Protein AF-A0A4Q6BZ00-F1 (afdb_monomer_lite)

Secondary structure (DSSP, 8-state):
--------------------HHHHHHHHHHHHHHHHHHHHHHHHHHHHHS----TT--PPPPP---------------PPPP------PPP--------------------------------PPPPPPPPGGGGS-------PPPPSHHHHHHHHHHTTSEEEPPHHHHHHHHHHHHHTT----TTHHHHHHHSEEEEE-S--BPPS--SGGG-EEEEEPTTPPPPBS---

pLDDT: mean 70.71, std 19.12, range [38.09, 97.06]

Sequence (232 aa):
MDQEDEGRSRTGVVSAGKEKPALAGLLMLAVALLGYAFYTRIDQARALLWPAAEPGAQAAPAPALPPRRGARIEATAAHPQAGQPIERPAPATGAGPQAAAVAPTPAPETTVLGPAAVEPAPTEPAPAPAPLSRLYAMPERSAQAPTPGKAGLVEALRRGELRLATPADFNRWKAAHRRNGGRPGRSFDERTSYLQGYVVRRDFVIPDGLNGAHSVFFLLEAGAPYPLGEAG

Structure (mmCIF, N/CA/C/O backbone):
data_AF-A0A4Q6BZ00-F1
#
_entry.id   AF-A0A4Q6BZ00-F1
#
loop_
_atom_site.group_PDB
_atom_site.id
_atom_site.type_symbol
_atom_site.label_atom_id
_atom_site.label_alt_id
_atom_site.label_comp_id
_atom_site.label_asym_id
_atom_site.label_entity_id
_atom_site.label_seq_id
_atom_site.pdbx_PDB_ins_code
_atom_site.Cartn_x
_atom_site.Cartn_y
_atom_site.Cartn_z
_atom_site.occupancy
_atom_site.B_iso_or_equiv
_atom_site.auth_seq_id
_atom_site.auth_comp_id
_atom_site.auth_asym_id
_atom_site.auth_atom_id
_atom_site.pdbx_PDB_model_num
ATOM 1 N N . MET A 1 1 ? 39.067 25.943 -87.163 1.00 50.22 1 MET A N 1
ATOM 2 C CA . MET A 1 1 ? 39.941 24.821 -86.784 1.00 50.22 1 MET A CA 1
ATOM 3 C C . MET A 1 1 ? 40.737 25.360 -85.620 1.00 50.22 1 MET A C 1
ATOM 5 O O . MET A 1 1 ? 41.542 26.247 -85.856 1.00 50.22 1 MET A O 1
ATOM 9 N N . ASP A 1 2 ? 40.384 25.135 -84.358 1.00 54.88 2 ASP A N 1
ATOM 10 C CA . ASP A 1 2 ? 39.701 24.018 -83.673 1.00 54.88 2 ASP A CA 1
ATOM 11 C C . ASP A 1 2 ? 39.038 24.636 -82.414 1.00 54.88 2 ASP A C 1
ATOM 13 O O . ASP A 1 2 ? 39.617 25.551 -81.833 1.00 54.88 2 ASP A O 1
ATOM 17 N N . GLN A 1 3 ? 37.753 24.499 -82.069 1.00 55.47 3 GLN A N 1
ATOM 18 C CA . GLN A 1 3 ? 36.916 23.357 -81.666 1.00 55.47 3 GLN A CA 1
ATOM 19 C C . GLN A 1 3 ? 37.489 22.487 -80.531 1.00 55.47 3 GLN A C 1
ATOM 21 O O . GLN A 1 3 ? 38.582 21.953 -80.657 1.00 55.47 3 GLN A O 1
ATOM 26 N N . GLU A 1 4 ? 36.649 22.311 -79.495 1.00 55.12 4 GLU A N 1
ATOM 27 C CA . GLU A 1 4 ? 36.739 21.358 -78.366 1.00 55.12 4 GLU A CA 1
ATOM 28 C C . GLU A 1 4 ? 37.625 21.856 -77.194 1.00 55.12 4 GLU A C 1
ATOM 30 O O . GLU A 1 4 ? 38.718 22.363 -77.391 1.00 55.12 4 GLU A O 1
ATOM 35 N N . ASP A 1 5 ? 37.204 21.863 -75.926 1.00 60.25 5 ASP A N 1
ATOM 36 C CA . ASP A 1 5 ? 36.438 20.829 -75.237 1.00 60.25 5 ASP A CA 1
ATOM 37 C C . ASP A 1 5 ? 35.714 21.390 -73.985 1.00 60.25 5 ASP A C 1
ATOM 39 O O . ASP A 1 5 ? 36.321 21.940 -73.060 1.00 60.25 5 ASP A O 1
ATOM 43 N N . GLU A 1 6 ? 34.386 21.249 -73.972 1.00 57.16 6 GLU A N 1
ATOM 44 C CA . GLU A 1 6 ? 33.517 21.438 -72.811 1.00 57.16 6 GLU A CA 1
ATOM 45 C C . GLU A 1 6 ? 33.544 20.171 -71.935 1.00 57.16 6 GLU A C 1
ATOM 47 O O . GLU A 1 6 ? 32.707 19.278 -72.055 1.00 57.16 6 GLU A O 1
ATOM 52 N N . GLY A 1 7 ? 34.456 20.118 -70.966 1.00 56.50 7 GLY A N 1
ATOM 53 C CA . GLY A 1 7 ? 34.516 19.054 -69.956 1.00 56.50 7 GLY A CA 1
ATOM 54 C C . GLY A 1 7 ? 33.514 19.233 -68.812 1.00 56.50 7 GLY A C 1
ATOM 55 O O . GLY A 1 7 ? 33.889 19.434 -67.658 1.00 56.50 7 GLY A O 1
ATOM 56 N N . ARG A 1 8 ? 32.221 19.172 -69.131 1.00 55.34 8 ARG A N 1
ATOM 57 C CA . ARG A 1 8 ? 31.094 19.129 -68.189 1.00 55.34 8 ARG A CA 1
ATOM 58 C C . ARG A 1 8 ? 31.088 17.795 -67.421 1.00 55.34 8 ARG A C 1
ATOM 60 O O . ARG A 1 8 ? 31.231 16.734 -68.016 1.00 55.34 8 ARG A O 1
ATOM 67 N N . SER A 1 9 ? 30.681 17.858 -66.150 1.00 51.41 9 SER A N 1
ATOM 68 C CA . SER A 1 9 ? 30.012 16.783 -65.381 1.00 51.41 9 SER A CA 1
ATOM 69 C C . SER A 1 9 ? 30.884 15.844 -64.536 1.00 51.41 9 SER A C 1
ATOM 71 O O . SER A 1 9 ? 31.493 14.910 -65.043 1.00 51.41 9 SER A O 1
ATOM 73 N N . ARG A 1 10 ? 30.762 15.977 -63.205 1.00 54.56 10 ARG A N 1
ATOM 74 C CA . ARG A 1 10 ? 30.319 14.892 -62.298 1.00 54.56 10 ARG A CA 1
ATOM 75 C C . ARG A 1 10 ? 30.207 15.404 -60.858 1.00 54.56 10 ARG A C 1
ATOM 77 O O . ARG A 1 10 ? 31.061 15.174 -60.011 1.00 54.56 10 ARG A O 1
ATOM 84 N N . THR A 1 11 ? 29.099 16.074 -60.563 1.00 55.50 11 THR A N 1
ATOM 85 C CA . THR A 1 11 ? 28.561 16.116 -59.202 1.00 55.50 11 THR A CA 1
ATOM 86 C C . THR A 1 11 ? 27.976 14.738 -58.898 1.00 55.50 11 THR A C 1
ATOM 88 O O . THR A 1 11 ? 26.933 14.351 -59.421 1.00 55.50 11 THR A O 1
ATOM 91 N N . GLY A 1 12 ? 28.694 13.955 -58.094 1.00 51.09 12 GLY A N 1
ATOM 92 C CA . GLY A 1 12 ? 28.209 12.683 -57.573 1.00 51.09 12 GLY A CA 1
ATOM 93 C C . GLY A 1 12 ? 27.060 12.920 -56.598 1.00 51.09 12 GLY A C 1
ATOM 94 O O . GLY A 1 12 ? 27.280 13.274 -55.444 1.00 51.09 12 GLY A O 1
ATOM 95 N N . VAL A 1 13 ? 25.828 12.725 -57.063 1.00 50.31 13 VAL A N 1
ATOM 96 C CA . VAL A 1 13 ? 24.660 12.578 -56.194 1.00 50.31 13 VAL A CA 1
ATOM 97 C C . VAL A 1 13 ? 24.756 11.199 -55.549 1.00 50.31 13 VAL A C 1
ATOM 99 O O . VAL A 1 13 ? 24.475 10.178 -56.175 1.00 50.31 13 VAL A O 1
ATOM 102 N N . VAL A 1 14 ? 25.198 11.162 -54.294 1.00 56.69 14 VAL A N 1
ATOM 103 C CA . VAL A 1 14 ? 25.156 9.960 -53.459 1.00 56.69 14 VAL A CA 1
ATOM 104 C C . VAL A 1 14 ? 23.684 9.658 -53.170 1.00 56.69 14 VAL A C 1
ATOM 106 O O . VAL A 1 14 ? 23.046 10.328 -52.360 1.00 56.69 14 VAL A O 1
ATOM 109 N N . SER A 1 15 ? 23.127 8.668 -53.870 1.00 50.12 15 SER A N 1
ATOM 110 C CA . SER A 1 15 ? 21.820 8.094 -53.543 1.00 50.12 15 SER A CA 1
ATOM 111 C C . SER A 1 15 ? 21.868 7.507 -52.134 1.00 50.12 15 SER A C 1
ATOM 113 O O . SER A 1 15 ? 22.523 6.494 -51.893 1.00 50.12 15 SER A O 1
ATOM 115 N N . ALA A 1 16 ? 21.160 8.142 -51.201 1.00 56.12 16 ALA A N 1
ATOM 116 C CA . ALA A 1 16 ? 20.880 7.583 -49.888 1.00 56.12 16 ALA A CA 1
ATOM 117 C C . ALA A 1 16 ? 19.986 6.343 -50.062 1.00 56.12 16 ALA A C 1
ATOM 119 O O . ALA A 1 16 ? 18.793 6.451 -50.352 1.00 56.12 16 ALA A O 1
ATOM 120 N N . GLY A 1 17 ? 20.599 5.164 -49.930 1.00 53.38 17 GLY A N 1
ATOM 121 C CA . GLY A 1 17 ? 19.944 3.863 -50.006 1.00 53.38 17 GLY A CA 1
ATOM 122 C C . GLY A 1 17 ? 18.760 3.775 -49.047 1.00 53.38 17 GLY A C 1
ATOM 123 O O . GLY A 1 17 ? 18.898 3.862 -47.826 1.00 53.38 17 GLY A O 1
ATOM 124 N N . LYS A 1 18 ? 17.576 3.603 -49.630 1.00 58.19 18 LYS A N 1
ATOM 125 C CA . LYS A 1 18 ? 16.282 3.462 -48.967 1.00 58.19 18 LYS A CA 1
ATOM 126 C C . LYS A 1 18 ? 16.095 2.011 -48.515 1.00 58.19 18 LYS A C 1
ATOM 128 O O . LYS A 1 18 ? 15.192 1.326 -48.971 1.00 58.19 18 LYS A O 1
ATOM 133 N N . GLU A 1 19 ? 16.956 1.531 -47.626 1.00 58.34 19 GLU A N 1
ATOM 134 C CA . GLU A 1 19 ? 16.870 0.175 -47.078 1.00 58.34 19 GLU A CA 1
ATOM 135 C C . GLU A 1 19 ? 16.997 0.229 -45.559 1.00 58.34 19 GLU A C 1
ATOM 137 O O . GLU A 1 19 ? 18.102 0.396 -45.049 1.00 58.34 19 GLU A O 1
ATOM 142 N N . LYS A 1 20 ? 15.859 0.141 -44.846 1.00 58.69 20 LYS A N 1
ATOM 143 C CA . LYS A 1 20 ? 15.752 -0.326 -43.442 1.00 58.69 20 LYS A CA 1
ATOM 144 C C . LYS A 1 20 ? 14.329 -0.435 -42.826 1.00 58.69 20 LYS A C 1
ATOM 146 O O . LYS A 1 20 ? 14.254 -0.516 -41.602 1.00 58.69 20 LYS A O 1
ATOM 151 N N . PRO A 1 21 ? 13.184 -0.507 -43.548 1.00 58.72 21 PRO A N 1
ATOM 152 C CA . PRO A 1 21 ? 11.899 -0.722 -42.861 1.00 58.72 21 PRO A CA 1
ATOM 153 C C . PRO A 1 21 ? 11.761 -2.139 -42.264 1.00 58.72 21 PRO A C 1
ATOM 155 O O . PRO A 1 21 ? 11.042 -2.326 -41.285 1.00 58.72 21 PRO A O 1
ATOM 158 N N . ALA A 1 22 ? 12.483 -3.133 -42.797 1.00 66.88 22 ALA A N 1
ATOM 159 C CA . ALA A 1 22 ? 12.361 -4.527 -42.362 1.00 66.88 22 ALA A CA 1
ATOM 160 C C . ALA A 1 22 ? 12.882 -4.777 -40.933 1.00 66.88 22 ALA A C 1
ATOM 162 O O . ALA A 1 22 ? 12.310 -5.570 -40.188 1.00 66.88 22 ALA A O 1
ATOM 163 N N . LEU A 1 23 ? 13.939 -4.072 -40.520 1.00 71.12 23 LEU A N 1
ATOM 164 C CA . LEU A 1 23 ? 14.597 -4.315 -39.231 1.00 71.12 23 LEU A CA 1
ATOM 165 C C . LEU A 1 23 ? 13.800 -3.710 -38.062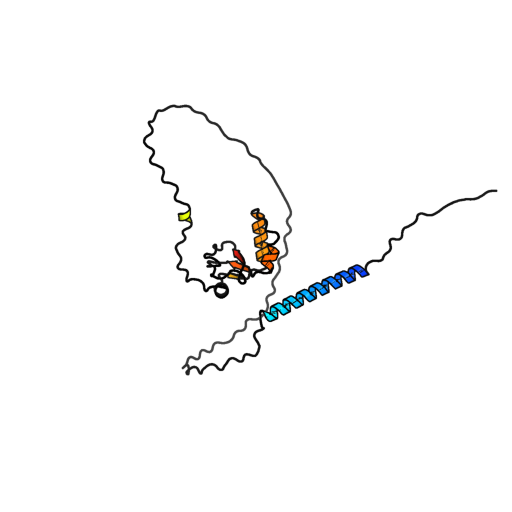 1.00 71.12 23 LEU A C 1
ATOM 167 O O . LEU A 1 23 ? 13.682 -4.323 -37.003 1.00 71.12 23 LEU A O 1
ATOM 171 N N . ALA A 1 24 ? 13.170 -2.552 -38.283 1.00 74.44 24 ALA A N 1
ATOM 172 C CA . ALA A 1 24 ? 12.282 -1.931 -37.301 1.00 74.44 24 ALA A CA 1
ATOM 173 C C . ALA A 1 24 ? 11.024 -2.781 -37.041 1.00 74.44 24 ALA A C 1
ATOM 175 O O . ALA A 1 24 ? 10.615 -2.937 -35.890 1.00 74.44 24 ALA A O 1
ATOM 176 N N . GLY A 1 25 ? 10.448 -3.379 -38.091 1.00 81.00 25 GLY A N 1
ATOM 177 C CA . GLY A 1 25 ? 9.302 -4.283 -37.957 1.00 81.00 25 GLY A CA 1
ATOM 178 C C . GLY A 1 25 ? 9.633 -5.536 -37.141 1.00 81.00 25 GLY A C 1
ATOM 179 O O . GLY A 1 25 ? 8.871 -5.916 -36.253 1.00 81.00 25 GLY A O 1
ATOM 180 N N . LEU A 1 26 ? 10.803 -6.136 -37.381 1.00 84.62 26 LEU A N 1
ATOM 181 C CA . LEU A 1 26 ? 11.240 -7.336 -36.665 1.00 84.62 26 LEU A CA 1
ATOM 182 C C . LEU A 1 26 ? 11.513 -7.063 -35.177 1.00 84.62 26 LEU A C 1
ATOM 184 O O . LEU A 1 26 ? 11.171 -7.878 -34.321 1.00 84.62 26 LEU A O 1
ATOM 188 N N . LEU A 1 27 ? 12.064 -5.889 -34.854 1.00 87.50 27 LEU A N 1
ATOM 189 C CA . LEU A 1 27 ? 12.319 -5.490 -33.470 1.00 87.50 27 LEU A CA 1
ATOM 190 C C . LEU A 1 27 ? 11.017 -5.227 -32.695 1.00 87.50 27 LEU A C 1
ATOM 192 O O . LEU A 1 27 ? 10.884 -5.672 -31.557 1.00 87.50 27 LEU A O 1
ATOM 196 N N . MET A 1 28 ? 10.027 -4.581 -33.319 1.00 89.94 28 MET A N 1
ATOM 197 C CA . MET A 1 28 ? 8.703 -4.389 -32.708 1.00 89.94 28 MET A CA 1
ATOM 198 C C . MET A 1 28 ? 7.987 -5.720 -32.447 1.00 89.94 28 MET A C 1
ATOM 200 O O . MET A 1 28 ? 7.404 -5.901 -31.377 1.00 89.94 28 MET A O 1
ATOM 204 N N . LEU A 1 29 ? 8.077 -6.675 -33.379 1.00 91.00 29 LEU A N 1
ATOM 205 C CA . LEU A 1 29 ? 7.522 -8.016 -33.192 1.00 91.00 29 LEU A CA 1
ATOM 206 C C . LEU A 1 29 ? 8.190 -8.739 -32.012 1.00 91.00 29 LEU A C 1
ATOM 208 O O . LEU A 1 29 ? 7.497 -9.320 -31.179 1.00 91.00 29 LEU A O 1
ATOM 212 N N . ALA A 1 30 ? 9.519 -8.668 -31.900 1.00 91.88 30 ALA A N 1
ATOM 213 C CA . ALA A 1 30 ? 10.251 -9.290 -30.799 1.00 91.88 30 ALA A CA 1
ATOM 214 C C . ALA A 1 30 ? 9.843 -8.713 -29.431 1.00 91.88 30 ALA A C 1
ATOM 216 O O . ALA A 1 30 ? 9.626 -9.470 -28.485 1.00 91.88 30 ALA A O 1
ATOM 217 N N . VAL A 1 31 ? 9.668 -7.390 -29.329 1.00 93.06 31 VAL A N 1
ATOM 218 C CA . VAL A 1 31 ? 9.197 -6.735 -28.096 1.00 93.06 31 VAL A CA 1
ATOM 219 C C . VAL A 1 31 ? 7.765 -7.154 -27.754 1.00 93.06 31 VAL A C 1
ATOM 221 O O . VAL A 1 31 ? 7.478 -7.447 -26.593 1.00 93.06 31 VAL A O 1
ATOM 224 N N . ALA A 1 32 ? 6.877 -7.238 -28.748 1.00 92.75 32 ALA A N 1
ATOM 225 C CA . ALA A 1 32 ? 5.502 -7.689 -28.540 1.00 92.75 32 ALA A CA 1
ATOM 226 C C . ALA A 1 32 ? 5.444 -9.141 -28.035 1.00 92.75 32 ALA A C 1
ATOM 228 O O . ALA A 1 32 ? 4.716 -9.431 -27.085 1.00 92.75 32 ALA A O 1
ATOM 229 N N . LEU A 1 33 ? 6.253 -10.037 -28.609 1.00 95.81 33 LEU A N 1
ATOM 230 C CA . LEU A 1 33 ? 6.344 -11.432 -28.170 1.00 95.81 33 LEU A CA 1
ATOM 231 C C . LEU A 1 33 ? 6.918 -11.554 -26.754 1.00 95.81 33 LEU A C 1
ATOM 233 O O . LEU A 1 33 ? 6.405 -12.337 -25.955 1.00 95.81 33 LEU A O 1
ATOM 237 N N . LEU A 1 34 ? 7.930 -10.751 -26.411 1.00 94.44 34 LEU A N 1
ATOM 238 C CA . LEU A 1 34 ? 8.503 -10.730 -25.064 1.00 94.44 34 LEU A CA 1
ATOM 239 C C . LEU A 1 34 ? 7.479 -10.241 -24.026 1.00 94.44 34 LEU A C 1
ATOM 241 O O . LEU A 1 34 ? 7.332 -10.845 -22.963 1.00 94.44 34 LEU A O 1
ATOM 245 N N . GLY A 1 35 ? 6.729 -9.184 -24.356 1.00 92.56 35 GLY A N 1
ATOM 246 C CA . GLY A 1 35 ? 5.645 -8.671 -23.519 1.00 92.56 35 GLY A CA 1
ATOM 247 C C . GLY A 1 35 ? 4.511 -9.682 -23.342 1.00 92.56 35 GLY A C 1
ATOM 248 O O . GLY A 1 35 ? 4.034 -9.875 -22.225 1.00 92.56 35 GLY A O 1
ATOM 249 N N . TYR A 1 36 ? 4.124 -10.378 -24.414 1.00 92.94 36 TYR A N 1
ATOM 250 C CA . TYR A 1 36 ? 3.095 -11.416 -24.364 1.00 92.94 36 TYR A CA 1
ATOM 251 C C . TYR A 1 36 ? 3.526 -12.612 -23.505 1.00 92.94 36 TYR A C 1
ATOM 253 O O . TYR A 1 36 ? 2.780 -13.034 -22.622 1.00 92.94 36 TYR A O 1
ATOM 261 N N . ALA A 1 37 ? 4.754 -13.108 -23.681 1.00 91.00 37 ALA A N 1
ATOM 262 C CA . ALA A 1 37 ? 5.290 -14.193 -22.861 1.00 91.00 37 ALA A CA 1
ATOM 263 C C . ALA A 1 37 ? 5.339 -13.807 -21.371 1.00 91.00 37 ALA A C 1
ATOM 265 O O . ALA A 1 37 ? 4.914 -14.580 -20.509 1.00 91.00 37 ALA A O 1
ATOM 266 N N . PHE A 1 38 ? 5.778 -12.583 -21.059 1.00 90.75 38 PHE A N 1
ATOM 267 C CA . PHE A 1 38 ? 5.788 -12.067 -19.690 1.00 90.75 38 PHE A CA 1
ATOM 268 C C . PHE A 1 38 ? 4.374 -11.969 -19.098 1.00 90.75 38 PHE A C 1
ATOM 270 O O . PHE A 1 38 ? 4.150 -12.410 -17.969 1.00 90.75 38 PHE A O 1
ATOM 277 N N . TYR A 1 39 ? 3.406 -11.478 -19.878 1.00 87.19 39 TYR A N 1
ATOM 278 C CA . TYR A 1 39 ? 2.000 -11.415 -19.479 1.00 87.19 39 TYR A CA 1
ATOM 279 C C . TYR A 1 39 ? 1.431 -12.806 -19.163 1.00 87.19 39 TYR A C 1
ATOM 281 O O . TYR A 1 39 ? 0.871 -13.002 -18.086 1.00 87.19 39 TYR A O 1
ATOM 289 N N . THR A 1 40 ? 1.654 -13.800 -20.033 1.00 88.88 40 THR A N 1
ATOM 290 C CA . THR A 1 40 ? 1.174 -15.174 -19.791 1.00 88.88 40 THR A CA 1
ATOM 291 C C . THR A 1 40 ? 1.790 -15.805 -18.545 1.00 88.88 40 THR A C 1
ATOM 293 O O . THR A 1 40 ? 1.122 -16.558 -17.840 1.00 88.88 40 THR A O 1
ATOM 296 N N . ARG A 1 41 ? 3.041 -15.464 -18.212 1.00 82.12 41 ARG A N 1
ATOM 297 C CA . ARG A 1 41 ? 3.702 -15.991 -17.015 1.00 82.12 41 ARG A CA 1
ATOM 298 C C . ARG A 1 41 ? 3.125 -15.401 -15.727 1.00 82.12 41 ARG A C 1
ATOM 300 O O . ARG A 1 41 ? 2.996 -16.117 -14.738 1.00 82.12 41 ARG A O 1
ATOM 307 N N . ILE A 1 42 ? 2.771 -14.113 -15.741 1.00 80.12 42 ILE A N 1
ATOM 308 C CA . ILE A 1 42 ? 2.082 -13.457 -14.619 1.00 80.12 42 ILE A CA 1
ATOM 309 C C . ILE A 1 42 ? 0.692 -14.064 -14.425 1.00 80.12 42 ILE A C 1
ATOM 311 O O . ILE A 1 42 ? 0.301 -14.335 -13.291 1.00 80.12 42 ILE A O 1
ATOM 315 N N . ASP A 1 43 ? -0.035 -14.310 -15.513 1.00 76.81 43 ASP A N 1
ATOM 316 C CA . ASP A 1 43 ? -1.382 -14.875 -15.440 1.00 76.81 43 ASP A CA 1
ATOM 317 C C . ASP A 1 43 ? -1.372 -16.319 -14.903 1.00 76.81 43 ASP A C 1
ATOM 319 O O . ASP A 1 43 ? -2.147 -16.664 -14.011 1.00 76.81 43 ASP A O 1
ATOM 323 N N . GLN A 1 44 ? -0.396 -17.135 -15.318 1.00 79.50 44 GLN A N 1
ATOM 324 C CA . GLN A 1 44 ? -0.177 -18.471 -14.748 1.00 79.50 44 GLN A CA 1
ATOM 325 C C . GLN A 1 44 ? 0.1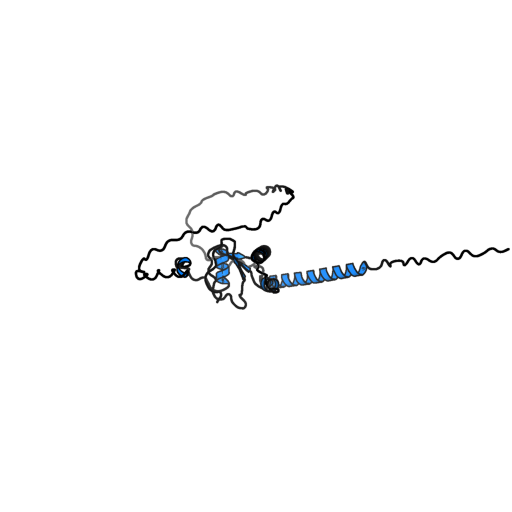97 -18.429 -13.260 1.00 79.50 44 GLN A C 1
ATOM 327 O O . GLN A 1 44 ? -0.336 -19.204 -12.466 1.00 79.50 44 GLN A O 1
ATOM 332 N N . ALA A 1 45 ? 1.079 -17.510 -12.853 1.00 75.75 45 ALA A N 1
ATOM 333 C CA . ALA A 1 45 ? 1.426 -17.339 -11.442 1.00 75.75 45 ALA A CA 1
ATOM 334 C C . ALA A 1 45 ? 0.201 -16.926 -10.607 1.00 75.75 45 ALA A C 1
ATOM 336 O O . ALA A 1 45 ? 0.023 -17.392 -9.482 1.00 75.75 45 ALA A O 1
ATOM 337 N N . ARG A 1 46 ? -0.685 -16.102 -11.175 1.00 75.00 46 ARG A N 1
ATOM 338 C CA . ARG A 1 46 ? -1.941 -15.700 -10.539 1.00 75.00 46 ARG A CA 1
ATOM 339 C C . ARG A 1 46 ? -2.922 -16.866 -10.404 1.00 75.00 46 ARG A C 1
ATOM 341 O O . ARG A 1 46 ? -3.535 -16.989 -9.348 1.00 75.00 46 ARG A O 1
ATOM 348 N N . ALA A 1 47 ? -3.034 -17.729 -11.414 1.00 73.62 47 ALA A N 1
ATOM 349 C CA . ALA A 1 47 ? -3.876 -18.927 -11.360 1.00 73.62 47 ALA A CA 1
ATOM 350 C C . ALA A 1 47 ? -3.420 -19.927 -10.279 1.00 73.62 47 ALA A C 1
ATOM 352 O O . ALA A 1 47 ? -4.253 -20.587 -9.663 1.00 73.62 47 ALA A O 1
ATOM 353 N N . LEU A 1 48 ? -2.112 -20.003 -10.002 1.00 78.00 48 LEU A N 1
ATOM 354 C CA . LEU A 1 48 ? -1.564 -20.836 -8.924 1.00 78.00 48 LEU A CA 1
ATOM 355 C C . LEU A 1 48 ? -1.772 -20.228 -7.529 1.00 78.00 48 LEU A C 1
ATOM 357 O O . LEU A 1 48 ? -2.004 -20.963 -6.572 1.00 78.00 48 LEU A O 1
ATOM 361 N N . LEU A 1 49 ? -1.686 -18.900 -7.393 1.00 73.56 49 LEU A N 1
ATOM 362 C CA . LEU A 1 49 ? -1.895 -18.217 -6.108 1.00 73.56 49 LEU A CA 1
ATOM 363 C C . LEU A 1 49 ? -3.375 -18.043 -5.743 1.00 73.56 49 LEU A C 1
ATOM 365 O O . LEU A 1 49 ? -3.695 -17.835 -4.573 1.00 73.56 49 LEU A O 1
ATOM 369 N N . TRP A 1 50 ? -4.266 -18.095 -6.727 1.00 66.88 50 TRP A N 1
ATOM 370 C CA . TRP A 1 50 ? -5.699 -17.931 -6.539 1.00 66.88 50 TRP A CA 1
ATOM 371 C C . TRP A 1 50 ? -6.432 -18.998 -7.352 1.00 66.88 50 TRP A C 1
ATOM 373 O O . TRP A 1 50 ? -6.883 -18.700 -8.463 1.00 66.88 50 TRP A O 1
ATOM 383 N N . PRO A 1 51 ? -6.542 -20.242 -6.841 1.00 65.56 51 PRO A N 1
ATOM 384 C CA . PRO A 1 51 ? -7.369 -21.239 -7.498 1.00 65.56 51 PRO A CA 1
ATOM 385 C C . PRO A 1 51 ? -8.767 -20.640 -7.620 1.00 65.56 51 PRO A C 1
ATOM 387 O O . PRO A 1 51 ? -9.372 -20.235 -6.623 1.00 65.56 51 PRO A O 1
ATOM 390 N N . ALA A 1 52 ? -9.237 -20.482 -8.859 1.00 56.50 52 ALA A N 1
ATOM 391 C CA . ALA A 1 52 ? -10.599 -20.055 -9.118 1.00 56.50 52 ALA A CA 1
ATOM 392 C C . ALA A 1 52 ? -11.507 -20.967 -8.291 1.00 56.50 52 ALA A C 1
ATOM 394 O O . ALA A 1 52 ? -11.411 -22.187 -8.412 1.00 56.50 52 ALA A O 1
ATOM 395 N N . ALA A 1 53 ? -12.305 -20.377 -7.396 1.00 56.34 53 ALA A N 1
ATOM 396 C CA . ALA A 1 53 ? -13.264 -21.120 -6.595 1.00 56.34 53 ALA A CA 1
ATOM 397 C C . ALA A 1 53 ? -14.066 -22.006 -7.551 1.00 56.34 53 ALA A C 1
ATOM 399 O O . ALA A 1 53 ? -14.729 -21.481 -8.448 1.00 56.34 53 ALA A O 1
ATOM 400 N N . GLU A 1 54 ? -13.909 -23.325 -7.424 1.00 57.59 54 GLU A N 1
ATOM 401 C CA . GLU A 1 54 ? -14.492 -24.260 -8.375 1.00 57.59 54 GLU A CA 1
ATOM 402 C C . GLU A 1 54 ? -16.001 -24.004 -8.475 1.00 57.59 54 GLU A C 1
ATOM 404 O O . GLU A 1 54 ? -16.695 -24.031 -7.448 1.00 57.59 54 GLU A O 1
ATOM 409 N N . PRO A 1 55 ? -16.545 -23.768 -9.681 1.00 55.59 55 PRO A N 1
ATOM 410 C CA . PRO A 1 55 ? -17.983 -23.739 -9.897 1.00 55.59 55 PRO A CA 1
ATOM 411 C C . PRO A 1 55 ? -18.504 -25.183 -9.822 1.00 55.59 55 PRO A C 1
ATOM 413 O O . PRO A 1 55 ? -18.817 -25.799 -10.834 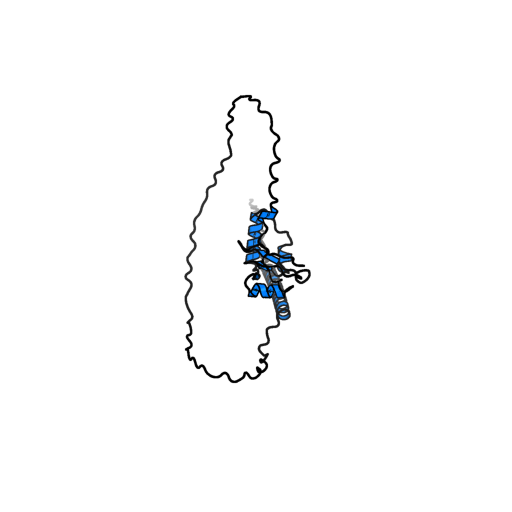1.00 55.59 55 PRO A O 1
ATOM 416 N N . GLY A 1 56 ? -18.513 -25.763 -8.622 1.00 56.53 56 GLY A N 1
ATOM 417 C CA . GLY A 1 56 ? -18.801 -27.187 -8.445 1.00 56.53 56 GLY A CA 1
ATOM 418 C C . GLY A 1 56 ? -18.768 -27.721 -7.017 1.00 56.53 56 GLY A C 1
ATOM 419 O O . GLY A 1 56 ? -19.231 -28.839 -6.804 1.00 56.53 56 GLY A O 1
ATOM 420 N N . ALA A 1 57 ? -18.312 -26.952 -6.020 1.00 53.00 57 ALA A N 1
ATOM 421 C CA . ALA A 1 57 ? -18.476 -27.340 -4.619 1.00 53.00 57 ALA A CA 1
ATOM 422 C C . ALA A 1 57 ? -19.951 -27.189 -4.211 1.00 53.00 57 ALA A C 1
ATOM 424 O O . ALA A 1 57 ? -20.377 -26.192 -3.626 1.00 53.00 57 ALA A O 1
ATOM 425 N N . GLN A 1 58 ? -20.743 -28.190 -4.589 1.00 57.12 58 GLN A N 1
ATOM 426 C CA . GLN A 1 58 ? -22.103 -28.411 -4.144 1.00 57.12 58 GLN A CA 1
ATOM 427 C C . GLN A 1 58 ? -22.089 -28.378 -2.615 1.00 57.12 58 GLN A C 1
ATOM 429 O O . GLN A 1 58 ? -21.484 -29.232 -1.967 1.00 57.12 58 GLN A O 1
ATOM 434 N N . ALA A 1 59 ? -22.680 -27.319 -2.057 1.00 56.69 59 ALA A N 1
ATOM 435 C CA . ALA A 1 59 ? -22.799 -27.131 -0.624 1.00 56.69 59 ALA A CA 1
ATOM 436 C C . ALA A 1 59 ? -23.332 -28.425 -0.003 1.00 56.69 59 ALA A C 1
ATOM 438 O O . ALA A 1 59 ? -24.375 -28.933 -0.427 1.00 56.69 59 ALA A O 1
ATOM 439 N N . ALA A 1 60 ? -22.601 -28.964 0.975 1.00 64.94 60 ALA A N 1
ATOM 440 C CA . ALA A 1 60 ? -23.083 -30.073 1.780 1.00 64.94 60 ALA A CA 1
ATOM 441 C C . ALA A 1 60 ? -24.514 -29.748 2.254 1.00 64.94 60 ALA A C 1
ATOM 443 O O . ALA A 1 60 ? -24.763 -28.602 2.653 1.00 64.94 60 ALA A O 1
ATOM 444 N N . PRO A 1 61 ? -25.464 -30.699 2.177 1.00 62.22 61 PRO A N 1
ATOM 445 C CA . PRO A 1 61 ? -26.836 -30.447 2.588 1.00 62.22 61 PRO A CA 1
ATOM 446 C C . PRO A 1 61 ? -26.830 -29.943 4.030 1.00 62.22 61 PRO A C 1
ATOM 448 O O . PRO A 1 61 ? -26.293 -30.592 4.930 1.00 62.22 61 PRO A O 1
ATOM 451 N N . ALA A 1 62 ? -27.379 -28.744 4.225 1.00 63.38 62 ALA A N 1
ATOM 452 C CA . ALA A 1 62 ? -27.473 -28.125 5.534 1.00 63.38 62 ALA A CA 1
ATOM 453 C C . ALA A 1 62 ? -28.186 -29.082 6.509 1.00 63.38 62 ALA A C 1
ATOM 455 O O . ALA A 1 62 ? -29.189 -29.694 6.124 1.00 63.38 62 ALA A O 1
ATOM 456 N N . PRO A 1 63 ? -27.713 -29.221 7.762 1.00 71.06 63 PRO A N 1
ATOM 457 C CA . PRO A 1 63 ? -28.440 -29.977 8.771 1.00 71.06 63 PRO A CA 1
ATOM 458 C C . PRO A 1 63 ? -29.853 -29.401 8.912 1.00 71.06 63 PRO A C 1
ATOM 460 O O . PRO A 1 63 ? -30.037 -28.182 8.940 1.00 71.06 63 PRO A O 1
ATOM 463 N N . ALA A 1 64 ? -30.847 -30.291 8.955 1.00 60.81 64 ALA A N 1
ATOM 464 C CA . ALA A 1 64 ? -32.259 -29.941 9.001 1.00 60.81 64 ALA A CA 1
ATOM 465 C C . ALA A 1 64 ? -32.537 -28.951 10.144 1.00 60.81 64 ALA A C 1
ATOM 467 O O . ALA A 1 64 ? -32.436 -29.287 11.325 1.00 60.81 64 ALA A O 1
ATOM 468 N N . LEU A 1 65 ? -32.883 -27.716 9.780 1.00 61.91 65 LEU A N 1
ATOM 469 C CA . LEU A 1 65 ? -33.368 -26.718 10.723 1.00 61.91 65 LEU A CA 1
ATOM 470 C C . LEU A 1 65 ? -34.736 -27.165 11.271 1.00 61.91 65 LEU A C 1
ATOM 472 O O . LEU A 1 65 ? -35.569 -27.651 10.500 1.00 61.91 65 LEU A O 1
ATOM 476 N N . PRO A 1 66 ? -35.006 -26.981 12.576 1.00 67.75 66 PRO A N 1
ATOM 477 C CA . PRO A 1 66 ? -36.321 -27.252 13.143 1.00 67.75 66 PRO A CA 1
ATOM 478 C C . PRO A 1 66 ? -37.394 -26.352 12.499 1.00 67.75 66 PRO A C 1
ATOM 480 O O . PRO A 1 66 ? -37.091 -25.232 12.070 1.00 67.75 66 PRO A O 1
ATOM 483 N N . PRO A 1 67 ? -38.660 -26.809 12.434 1.00 58.09 67 PRO A N 1
ATOM 484 C CA . PRO A 1 67 ? -39.732 -26.093 11.754 1.00 58.09 67 PRO A CA 1
ATOM 485 C C . PRO A 1 67 ? -39.951 -24.708 12.372 1.00 58.09 67 PRO A C 1
ATOM 487 O O . PRO A 1 67 ? -40.393 -24.562 13.514 1.00 58.09 67 PRO A O 1
ATOM 490 N N . ARG A 1 68 ? -39.651 -23.670 11.586 1.00 43.16 68 ARG A N 1
ATOM 491 C CA . ARG A 1 68 ? -39.865 -22.270 11.951 1.00 43.16 68 ARG A CA 1
ATOM 492 C C . ARG A 1 68 ? -41.349 -21.945 11.782 1.00 43.16 68 ARG A C 1
ATOM 494 O O . ARG A 1 68 ? -41.854 -21.779 10.675 1.00 43.16 68 ARG A O 1
ATOM 501 N N . ARG A 1 69 ? -42.056 -21.905 12.908 1.00 45.56 69 ARG A N 1
ATOM 502 C CA . ARG A 1 69 ? -43.471 -21.544 13.005 1.00 45.56 69 ARG A CA 1
ATOM 503 C C . ARG A 1 69 ? -43.654 -20.073 12.604 1.00 45.56 69 ARG A C 1
ATOM 505 O O . ARG A 1 69 ? -43.184 -19.191 13.307 1.00 45.56 69 ARG A O 1
ATOM 512 N N . GLY A 1 70 ? -44.322 -19.860 11.471 1.00 44.94 70 GLY A N 1
ATOM 513 C CA . GLY A 1 70 ? -45.161 -18.703 11.136 1.00 44.94 70 GLY A CA 1
ATOM 514 C C . GLY A 1 70 ? -44.581 -17.291 11.275 1.00 44.94 70 GLY A C 1
ATOM 515 O O . GLY A 1 70 ? -44.608 -16.718 12.353 1.00 44.94 70 GLY A O 1
ATOM 516 N N . ALA A 1 71 ? -44.244 -16.675 10.142 1.00 41.69 71 ALA A N 1
ATOM 517 C CA . ALA A 1 71 ? -44.674 -15.312 9.818 1.00 41.69 71 ALA A CA 1
ATOM 518 C C . ALA A 1 71 ? -44.478 -15.093 8.314 1.00 41.69 71 ALA A C 1
ATOM 520 O O . ALA A 1 71 ? -43.375 -14.858 7.825 1.00 41.69 71 ALA A O 1
ATOM 521 N N . ARG A 1 72 ? -45.578 -15.242 7.578 1.00 40.09 72 ARG A N 1
ATOM 522 C CA . ARG A 1 72 ? -45.711 -14.859 6.176 1.00 40.09 72 ARG A CA 1
ATOM 523 C C . ARG A 1 72 ? -45.679 -13.333 6.116 1.00 40.09 72 ARG A C 1
ATOM 525 O O . ARG A 1 72 ? -46.633 -12.701 6.554 1.00 40.09 72 ARG A O 1
ATOM 532 N N . ILE A 1 73 ? -44.604 -12.762 5.584 1.00 42.88 73 ILE A N 1
ATOM 533 C CA . ILE A 1 73 ? -44.609 -11.386 5.084 1.00 42.88 73 ILE A CA 1
ATOM 534 C C . ILE A 1 73 ? -44.216 -11.467 3.615 1.00 42.88 73 ILE A C 1
ATOM 536 O O . ILE A 1 73 ? -43.059 -11.679 3.262 1.00 42.88 73 ILE A O 1
ATOM 540 N N . GLU A 1 74 ? -45.237 -11.384 2.771 1.00 40.62 74 GLU A N 1
ATOM 541 C CA . GLU A 1 74 ? -45.100 -11.082 1.355 1.00 40.62 74 GLU A CA 1
ATOM 542 C C . GLU A 1 74 ? -44.732 -9.600 1.231 1.00 40.62 74 GLU A C 1
ATOM 544 O O . GLU A 1 74 ? -45.451 -8.742 1.736 1.00 40.62 74 GLU A O 1
ATOM 549 N N . ALA A 1 75 ? -43.616 -9.296 0.570 1.00 38.09 75 ALA A N 1
ATOM 550 C CA . ALA A 1 75 ? -43.344 -7.962 0.047 1.00 38.09 75 ALA A CA 1
ATOM 551 C C . ALA A 1 75 ? -42.390 -8.061 -1.153 1.00 38.09 75 ALA A C 1
ATOM 553 O O . ALA A 1 75 ? -41.170 -8.044 -1.025 1.00 38.09 75 ALA A O 1
ATOM 554 N N . THR A 1 76 ? -43.014 -8.258 -2.313 1.00 40.16 76 THR A N 1
ATOM 555 C CA . THR A 1 76 ? -42.769 -7.584 -3.594 1.00 40.16 76 THR A CA 1
ATOM 556 C C . THR A 1 76 ? -41.334 -7.190 -3.946 1.00 40.16 76 THR A C 1
ATOM 558 O O . THR A 1 76 ? -40.770 -6.217 -3.450 1.00 40.16 76 THR A O 1
ATOM 561 N N . ALA A 1 77 ? -40.812 -7.902 -4.944 1.00 42.41 77 ALA A N 1
ATOM 562 C CA . ALA A 1 77 ? -39.678 -7.504 -5.758 1.00 42.41 77 ALA A CA 1
ATOM 563 C C . ALA A 1 77 ? -39.940 -6.171 -6.481 1.00 42.41 77 ALA A C 1
ATOM 565 O O . ALA A 1 77 ? -40.948 -6.019 -7.169 1.00 42.41 77 ALA A O 1
ATOM 566 N N . ALA A 1 78 ? -38.982 -5.248 -6.399 1.00 40.72 78 ALA A N 1
ATOM 567 C CA . ALA A 1 78 ? -38.864 -4.123 -7.317 1.00 40.72 78 ALA A CA 1
ATOM 568 C C . ALA A 1 78 ? -37.427 -4.068 -7.852 1.00 40.72 78 ALA A C 1
ATOM 570 O O . ALA A 1 78 ? -36.476 -3.784 -7.126 1.00 40.72 78 ALA A O 1
ATOM 571 N N . HIS A 1 79 ? -37.294 -4.388 -9.138 1.00 54.41 79 HIS A N 1
ATOM 572 C CA . HIS A 1 79 ? -36.142 -4.068 -9.978 1.00 54.41 79 HIS A CA 1
ATOM 573 C C . HIS A 1 79 ? -35.935 -2.545 -10.033 1.00 54.41 79 HIS A C 1
ATOM 575 O O . HIS A 1 79 ? -36.902 -1.836 -10.316 1.00 54.41 79 HIS A O 1
ATOM 581 N N . PRO A 1 80 ? -34.696 -2.037 -9.933 1.00 50.88 80 PRO A N 1
ATOM 582 C CA . PRO A 1 80 ? -34.340 -0.765 -10.543 1.00 50.88 80 PRO A CA 1
ATOM 583 C C . PRO A 1 80 ? -33.580 -0.981 -11.855 1.00 50.88 80 PRO A C 1
ATOM 585 O O . PRO A 1 80 ? -32.590 -1.708 -11.933 1.00 50.88 80 PRO A O 1
ATOM 588 N N . GLN A 1 81 ? -34.111 -0.319 -12.878 1.00 42.69 81 GLN A N 1
ATOM 589 C CA . GLN A 1 81 ? -33.641 -0.218 -14.251 1.00 42.69 81 GLN A CA 1
ATOM 590 C C . GLN A 1 81 ? -32.219 0.332 -14.398 1.00 42.69 81 GLN A C 1
ATOM 592 O O . GLN A 1 81 ? -31.747 1.173 -13.635 1.00 42.69 81 GLN A O 1
ATOM 597 N N . ALA A 1 82 ? -31.604 -0.108 -15.492 1.00 44.69 82 ALA A N 1
ATOM 598 C CA . ALA A 1 82 ? -30.435 0.473 -16.121 1.00 44.69 82 ALA A CA 1
ATOM 599 C C . ALA A 1 82 ? -30.702 1.880 -16.692 1.00 44.69 82 ALA A C 1
ATOM 601 O O . ALA A 1 82 ? -31.782 2.152 -17.212 1.00 44.69 82 ALA A O 1
ATOM 602 N N . GLY A 1 83 ? -29.649 2.702 -16.709 1.00 44.34 83 GLY A N 1
ATOM 603 C CA . GLY A 1 83 ? -29.478 3.784 -17.678 1.00 44.34 83 GLY A CA 1
ATOM 604 C C . GLY A 1 83 ? -29.600 5.196 -17.115 1.00 44.34 83 GLY A C 1
ATOM 605 O O . GLY A 1 83 ? -30.683 5.765 -17.121 1.00 44.34 83 GLY A O 1
ATOM 606 N N . GLN A 1 84 ? -28.465 5.809 -16.764 1.00 48.72 84 GLN A N 1
ATOM 607 C CA . GLN A 1 84 ? -28.287 7.247 -16.985 1.00 48.72 84 GLN A CA 1
ATOM 608 C C . GLN A 1 84 ? -26.903 7.531 -17.601 1.00 48.72 84 GLN A C 1
ATOM 610 O O . GLN A 1 84 ? -25.901 7.020 -17.091 1.00 48.72 84 GLN A O 1
ATOM 615 N N . PRO A 1 85 ? -26.825 8.298 -18.708 1.00 52.59 85 PRO A N 1
ATOM 616 C CA . PRO A 1 85 ? -25.568 8.709 -19.323 1.00 52.59 85 PRO A CA 1
ATOM 617 C C . PRO A 1 85 ? -24.906 9.821 -18.503 1.00 52.59 85 PRO A C 1
ATOM 619 O O . PRO A 1 85 ? -25.551 10.790 -18.117 1.00 52.59 85 PRO A O 1
ATOM 622 N N . ILE A 1 86 ? -23.601 9.695 -18.270 1.00 61.38 86 ILE A N 1
ATOM 623 C CA . ILE A 1 86 ? -22.792 10.711 -17.592 1.00 61.38 86 ILE A CA 1
ATOM 624 C C . ILE A 1 86 ? -22.438 11.805 -18.610 1.00 61.38 86 ILE A C 1
ATOM 626 O O . ILE A 1 86 ? -21.647 11.567 -19.527 1.00 61.38 86 ILE A O 1
ATOM 630 N N . GLU A 1 87 ? -23.010 13.000 -18.447 1.00 46.06 87 GLU A N 1
ATOM 631 C CA . GLU A 1 87 ? -22.557 14.213 -19.134 1.00 46.06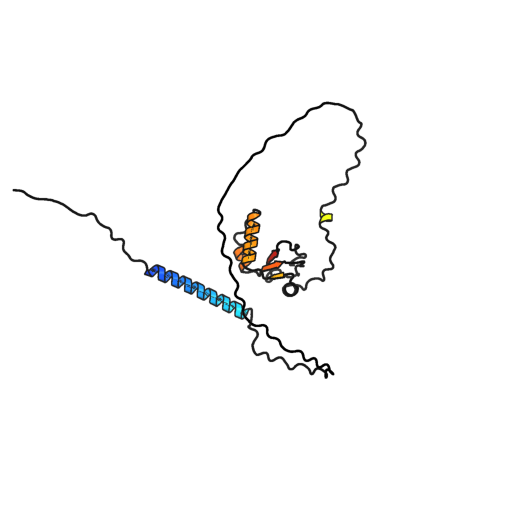 87 GLU A CA 1
ATOM 632 C C . GLU A 1 87 ? -21.139 14.588 -18.683 1.00 46.06 87 GLU A C 1
ATOM 634 O O . GLU A 1 87 ? -20.804 14.608 -17.497 1.00 46.06 87 GLU A O 1
ATOM 639 N N . ARG A 1 88 ? -20.285 14.879 -19.665 1.00 49.88 88 ARG A N 1
ATOM 640 C CA . ARG A 1 88 ? -18.875 15.234 -19.502 1.00 49.88 88 ARG A CA 1
ATOM 641 C C . ARG A 1 88 ? -18.725 16.746 -19.717 1.00 49.88 88 ARG A C 1
ATOM 643 O O . ARG A 1 88 ? -18.816 17.171 -20.867 1.00 49.88 88 ARG A O 1
ATOM 650 N N . PRO A 1 89 ? -18.459 17.568 -18.688 1.00 56.03 89 PRO A N 1
ATOM 651 C CA . PRO A 1 89 ? -18.101 18.964 -18.914 1.00 56.03 89 PRO A CA 1
ATOM 652 C C . PRO A 1 89 ? -16.643 19.099 -19.387 1.00 56.03 89 PRO A C 1
ATOM 654 O O . PRO A 1 89 ? -15.728 18.440 -18.890 1.00 56.03 89 PRO A O 1
ATOM 657 N N . ALA A 1 90 ? -16.472 19.941 -20.405 1.00 52.00 90 ALA A N 1
ATOM 658 C CA . ALA A 1 90 ? -15.237 20.246 -21.121 1.00 52.00 90 ALA A CA 1
ATOM 659 C C . ALA A 1 90 ? -14.212 21.048 -20.278 1.00 52.00 90 ALA A C 1
ATOM 661 O O . ALA A 1 90 ? -14.590 21.697 -19.301 1.00 52.00 90 ALA A O 1
ATOM 662 N N . PRO A 1 91 ? -12.916 21.037 -20.656 1.00 53.25 91 PRO A N 1
ATOM 663 C CA . PRO A 1 91 ? -11.855 21.742 -19.937 1.00 53.25 91 PRO A CA 1
ATOM 664 C C . PRO A 1 91 ? -11.836 23.245 -20.252 1.00 53.25 91 PRO A C 1
ATOM 666 O O . PRO A 1 91 ? -11.786 23.645 -21.415 1.00 53.25 91 PRO A O 1
ATOM 669 N N . ALA A 1 92 ? -11.805 24.078 -19.210 1.00 54.75 92 ALA A N 1
ATOM 670 C CA . ALA A 1 92 ? -11.516 25.500 -19.339 1.00 54.75 92 ALA A CA 1
ATOM 671 C C . ALA A 1 92 ? -9.997 25.736 -19.339 1.00 54.75 92 ALA A C 1
ATOM 673 O O . ALA A 1 92 ? -9.295 25.502 -18.355 1.00 54.75 92 ALA A O 1
ATOM 674 N N . THR A 1 93 ? -9.523 26.196 -20.489 1.00 42.53 93 THR A N 1
ATOM 675 C CA . THR A 1 93 ? -8.213 26.783 -20.761 1.00 42.53 93 THR A CA 1
ATOM 676 C C . THR A 1 93 ? -8.072 28.127 -20.039 1.00 42.53 93 THR A C 1
ATOM 678 O O . THR A 1 93 ? -8.962 28.968 -20.133 1.00 42.53 93 THR A O 1
ATOM 681 N N . GLY A 1 94 ? -6.940 28.371 -19.376 1.00 44.44 94 GLY A N 1
ATOM 682 C CA . GLY A 1 94 ? -6.626 29.670 -18.774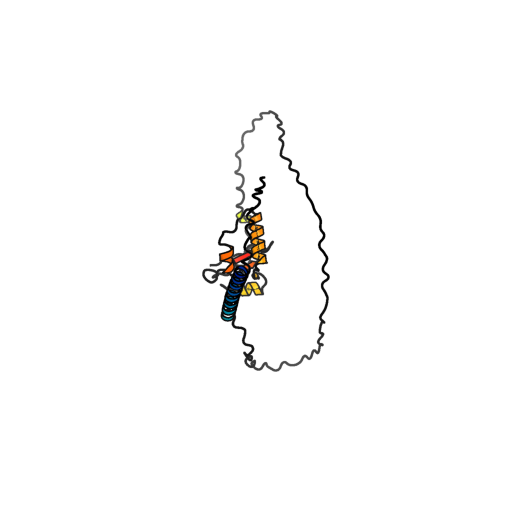 1.00 44.44 94 GLY A CA 1
ATOM 683 C C . GLY A 1 94 ? -5.147 29.797 -18.424 1.00 44.44 94 GLY A C 1
ATOM 684 O O . GLY A 1 94 ? -4.711 29.327 -17.380 1.00 44.44 94 GLY A O 1
ATOM 685 N N . ALA A 1 95 ? -4.387 30.407 -19.335 1.00 38.56 95 ALA A N 1
ATOM 686 C CA . ALA A 1 95 ? -2.997 30.825 -19.169 1.00 38.56 95 ALA A CA 1
ATOM 687 C C . ALA A 1 95 ? -2.883 31.906 -18.074 1.00 38.56 95 ALA A C 1
ATOM 689 O O . ALA A 1 95 ? -3.751 32.761 -17.960 1.00 38.56 95 ALA A O 1
ATOM 690 N N . GLY A 1 96 ? -1.845 31.901 -17.242 1.00 38.97 96 GLY A N 1
ATOM 691 C CA . GLY A 1 96 ? -0.649 32.702 -17.516 1.00 38.97 96 GLY A CA 1
ATOM 692 C C . GLY A 1 96 ? -0.274 33.572 -16.298 1.00 38.97 96 GLY A C 1
ATOM 693 O O . GLY A 1 96 ? -1.057 33.651 -15.358 1.00 38.97 96 GLY A O 1
ATOM 694 N N . PRO A 1 97 ? 0.937 34.157 -16.263 1.00 56.66 97 PRO A N 1
ATOM 695 C CA . PRO A 1 97 ? 1.827 34.126 -15.096 1.00 56.66 97 PRO A CA 1
ATOM 696 C C . PRO A 1 97 ? 1.994 35.485 -14.398 1.00 56.66 97 PRO A C 1
ATOM 698 O O . PRO A 1 97 ? 1.788 36.515 -15.031 1.00 56.66 97 PRO A O 1
ATOM 701 N N . GLN A 1 98 ? 2.516 35.500 -13.162 1.00 46.44 98 GLN A N 1
ATOM 702 C CA . GLN A 1 98 ? 3.487 36.528 -12.754 1.00 46.44 98 GLN A CA 1
ATOM 703 C C . GLN A 1 98 ? 4.224 36.210 -11.448 1.00 46.44 98 GLN A C 1
ATOM 705 O O . GLN A 1 98 ? 3.639 35.872 -10.423 1.00 46.44 98 GLN A O 1
ATOM 710 N N . ALA A 1 99 ? 5.544 36.340 -11.543 1.00 42.94 99 ALA A N 1
ATOM 711 C CA . ALA A 1 99 ? 6.507 36.376 -10.461 1.00 42.94 99 ALA A CA 1
ATOM 712 C C . ALA A 1 99 ? 6.668 37.817 -9.960 1.00 42.94 99 ALA A C 1
ATOM 714 O O . ALA A 1 99 ? 6.687 38.736 -10.775 1.00 42.94 99 ALA A O 1
ATOM 715 N N . ALA A 1 100 ? 6.896 38.006 -8.662 1.00 45.53 100 ALA A N 1
ATOM 716 C CA . ALA A 1 100 ? 7.632 39.164 -8.164 1.00 45.53 100 ALA A CA 1
ATOM 717 C C . ALA A 1 100 ? 8.286 38.826 -6.821 1.00 45.53 100 ALA A C 1
ATOM 719 O O . ALA A 1 100 ? 7.624 38.502 -5.838 1.00 45.53 100 ALA A O 1
ATOM 720 N N . ALA A 1 101 ? 9.613 38.874 -6.834 1.00 44.16 101 ALA A N 1
ATOM 721 C CA . ALA A 1 101 ? 10.486 38.827 -5.678 1.00 44.16 101 ALA A CA 1
ATOM 722 C C . ALA A 1 101 ? 10.454 40.166 -4.930 1.00 44.16 101 ALA A C 1
ATOM 724 O O . ALA A 1 101 ? 10.463 41.209 -5.579 1.00 44.16 101 ALA A O 1
ATOM 725 N N . VAL A 1 102 ? 10.521 40.144 -3.596 1.00 49.72 102 VAL A N 1
ATOM 726 C CA . VAL A 1 102 ? 10.981 41.290 -2.796 1.00 49.72 102 VAL A CA 1
ATOM 727 C C . VAL A 1 102 ? 11.807 40.765 -1.618 1.00 49.72 102 VAL A C 1
ATOM 729 O O . VAL A 1 102 ? 11.364 39.907 -0.858 1.00 49.72 102 VAL A O 1
ATOM 732 N N . ALA A 1 103 ? 13.042 41.254 -1.541 1.00 45.62 103 ALA A N 1
ATOM 733 C CA . ALA A 1 103 ? 14.048 41.000 -0.514 1.00 45.62 103 ALA A CA 1
ATOM 734 C C . ALA A 1 103 ? 13.867 41.955 0.703 1.00 45.62 103 ALA A C 1
ATOM 736 O O . ALA A 1 103 ? 13.035 42.859 0.638 1.00 45.62 103 ALA A O 1
ATOM 737 N N . PRO A 1 104 ? 14.612 41.767 1.813 1.00 59.06 104 PRO A N 1
ATOM 738 C CA . PRO A 1 104 ? 14.312 42.332 3.133 1.00 59.06 104 PRO A CA 1
ATOM 739 C C . PRO A 1 104 ? 15.049 43.653 3.422 1.00 59.06 104 PRO A C 1
ATOM 741 O O . PRO A 1 104 ? 16.136 43.891 2.896 1.00 59.06 104 PRO A O 1
ATOM 744 N N . THR A 1 105 ? 14.512 44.500 4.310 1.00 48.00 105 THR A N 1
ATOM 745 C CA . THR A 1 105 ? 15.222 45.641 4.948 1.00 48.00 105 THR A CA 1
ATOM 746 C C . THR A 1 105 ? 14.460 46.084 6.229 1.00 48.00 105 THR A C 1
ATOM 748 O O . THR A 1 105 ? 13.329 45.638 6.416 1.00 48.00 105 THR A O 1
ATOM 751 N N . PRO A 1 106 ? 15.022 46.921 7.129 1.00 52.16 106 PRO A N 1
ATOM 752 C CA . PRO A 1 106 ? 15.800 46.558 8.315 1.00 52.16 106 PRO A CA 1
ATOM 753 C C . PRO A 1 106 ? 15.146 47.025 9.644 1.00 52.16 106 PRO A C 1
ATOM 755 O O . PRO A 1 106 ? 14.064 47.605 9.671 1.00 52.16 106 PRO A O 1
ATOM 758 N N . ALA A 1 107 ? 15.844 46.753 10.749 1.00 52.97 107 ALA A N 1
ATOM 759 C CA . ALA A 1 107 ? 15.523 47.131 12.126 1.00 52.97 107 ALA A CA 1
ATOM 760 C C . ALA A 1 107 ? 15.366 48.648 12.370 1.00 52.97 107 ALA A C 1
ATOM 762 O O . ALA A 1 107 ? 15.960 49.452 11.651 1.00 52.97 107 ALA A O 1
ATOM 763 N N . PRO A 1 108 ? 14.707 49.031 13.477 1.00 61.59 108 PRO A N 1
ATOM 764 C CA . PRO A 1 108 ? 15.046 50.241 14.209 1.00 61.59 108 PRO A CA 1
ATOM 765 C C . PRO A 1 108 ? 15.796 49.923 15.514 1.00 61.59 108 PRO A C 1
ATOM 767 O O . PRO A 1 108 ? 15.322 49.176 16.371 1.00 61.59 108 PRO A O 1
ATOM 770 N N . GLU A 1 109 ? 16.968 50.539 15.656 1.00 49.97 109 GLU A N 1
ATOM 771 C CA . GLU A 1 109 ? 17.602 50.836 16.938 1.00 49.97 109 GLU A CA 1
ATOM 772 C C . GLU A 1 109 ? 16.844 51.981 17.624 1.00 49.97 109 GLU A C 1
ATOM 774 O O . GLU A 1 109 ? 16.606 53.013 16.997 1.00 49.97 109 GLU A O 1
ATOM 779 N N . THR A 1 110 ? 16.552 51.842 18.921 1.00 52.75 110 THR A N 1
ATOM 780 C CA . THR A 1 110 ? 16.317 52.993 19.806 1.00 52.75 110 THR A CA 1
ATOM 781 C C . THR A 1 110 ? 16.932 52.728 21.181 1.00 52.75 110 THR A C 1
ATOM 783 O O . THR A 1 110 ? 16.418 51.965 21.994 1.00 52.75 110 THR A O 1
ATOM 786 N N . THR A 1 111 ? 18.068 53.386 21.392 1.00 49.19 111 THR A N 1
ATOM 787 C CA . THR A 1 111 ? 18.678 53.884 22.633 1.00 49.19 111 THR A CA 1
ATOM 788 C C . THR A 1 111 ? 17.685 54.233 23.751 1.00 49.19 111 THR A C 1
ATOM 790 O O . THR A 1 111 ? 16.677 54.856 23.454 1.00 49.19 111 THR A O 1
ATOM 793 N N . VAL A 1 112 ? 18.015 53.960 25.027 1.00 48.94 112 VAL A N 1
ATOM 794 C CA . VAL A 1 112 ? 18.083 54.951 26.137 1.00 48.94 112 VAL A CA 1
ATOM 795 C C . VAL A 1 112 ? 18.648 54.302 27.420 1.00 48.94 112 VAL A C 1
ATOM 797 O O . VAL A 1 112 ? 18.261 53.213 27.831 1.00 48.94 112 VAL A O 1
ATOM 800 N N . LEU A 1 113 ? 19.591 55.039 28.016 1.00 46.19 113 LEU A N 1
ATOM 801 C CA . LEU A 1 113 ? 20.275 54.900 29.306 1.00 46.19 113 LEU A CA 1
ATOM 802 C C . LEU A 1 113 ? 19.347 54.790 30.532 1.00 46.19 113 LEU A C 1
ATOM 804 O O . LEU A 1 113 ? 18.347 55.496 30.616 1.00 46.19 113 LEU A O 1
ATOM 808 N N . GLY A 1 114 ? 19.821 54.104 31.579 1.00 39.12 114 GLY A N 1
ATOM 809 C CA . GLY A 1 114 ? 19.423 54.402 32.962 1.00 39.12 114 GLY A CA 1
ATOM 810 C C . GLY A 1 114 ? 19.785 53.308 33.977 1.00 39.12 114 GLY A C 1
ATOM 811 O O . GLY A 1 114 ? 19.177 52.242 33.926 1.00 39.12 114 GLY A O 1
ATOM 812 N N . PRO A 1 115 ? 20.738 53.535 34.905 1.00 58.28 115 PRO A N 1
ATOM 813 C CA . PRO A 1 115 ? 21.131 52.558 35.914 1.00 58.28 115 PRO A CA 1
ATOM 814 C C . PRO A 1 115 ? 20.233 52.675 37.152 1.00 58.28 115 PRO A C 1
ATOM 816 O O . PRO A 1 115 ? 20.163 53.728 37.782 1.00 58.28 115 PRO A O 1
ATOM 819 N N . ALA A 1 116 ? 19.585 51.580 37.537 1.00 44.25 116 ALA A N 1
ATOM 820 C CA . ALA A 1 116 ? 18.964 51.448 38.847 1.00 44.25 116 ALA A CA 1
ATOM 821 C C . ALA A 1 116 ? 19.348 50.086 39.419 1.00 44.25 116 ALA A C 1
ATOM 823 O O . ALA A 1 116 ? 18.952 49.037 38.913 1.00 44.25 116 ALA A O 1
ATOM 824 N N . ALA A 1 117 ? 20.184 50.136 40.451 1.00 53.09 117 ALA A N 1
ATOM 825 C CA . ALA A 1 117 ? 20.521 49.009 41.291 1.00 53.09 117 ALA A CA 1
ATOM 826 C C . ALA A 1 117 ? 19.237 48.378 41.845 1.00 53.09 117 ALA A C 1
ATOM 828 O O . ALA A 1 117 ? 18.499 49.020 42.591 1.00 53.09 117 ALA A O 1
ATOM 829 N N . VAL A 1 118 ? 18.997 47.120 41.485 1.00 51.22 118 VAL A N 1
ATOM 830 C CA . VAL A 1 118 ? 18.097 46.230 42.212 1.00 51.22 118 VAL A CA 1
ATOM 831 C C . VAL A 1 118 ? 18.845 44.919 42.408 1.00 51.22 118 VAL A C 1
ATOM 833 O O . VAL A 1 118 ? 19.240 44.239 41.465 1.00 51.22 118 VAL A O 1
ATOM 836 N N . GLU A 1 119 ? 19.104 44.655 43.676 1.00 51.28 119 GLU A N 1
ATOM 837 C CA . GLU A 1 119 ? 19.626 43.433 44.266 1.00 51.28 119 GLU A CA 1
ATOM 838 C C . GLU A 1 119 ? 18.913 42.185 43.700 1.00 51.28 119 GLU A C 1
ATOM 840 O O . GLU A 1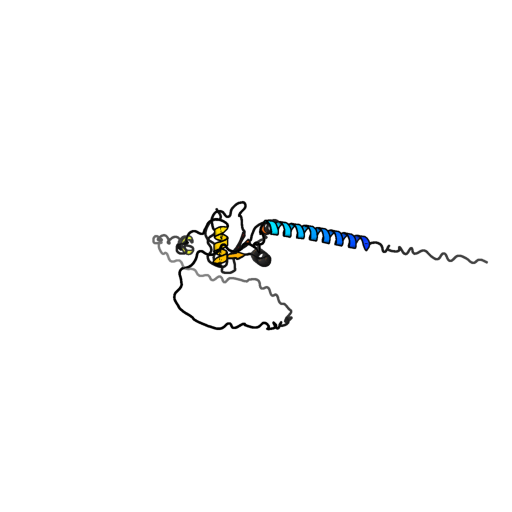 119 ? 17.680 42.132 43.719 1.00 51.28 119 GLU A O 1
ATOM 845 N N . PRO A 1 120 ? 19.632 41.179 43.164 1.00 48.25 120 PRO A N 1
ATOM 846 C CA . PRO A 1 120 ? 18.989 39.971 42.670 1.00 48.25 120 PRO A CA 1
ATOM 847 C C . PRO A 1 120 ? 18.551 39.102 43.852 1.00 48.25 120 PRO A C 1
ATOM 849 O O . PRO A 1 120 ? 19.355 38.414 44.482 1.00 48.25 120 PRO A O 1
ATOM 852 N N . ALA A 1 121 ? 17.247 39.116 44.125 1.00 57.53 121 ALA A N 1
ATOM 853 C CA . ALA A 1 121 ? 16.579 38.062 44.875 1.00 57.53 121 ALA A CA 1
ATOM 854 C C . ALA A 1 121 ? 16.859 36.693 44.214 1.00 57.53 121 ALA A C 1
ATOM 856 O O . ALA A 1 121 ? 17.008 36.625 42.990 1.00 57.53 121 ALA A O 1
ATOM 857 N N . PRO A 1 122 ? 16.940 35.595 44.987 1.00 56.22 122 PRO A N 1
ATOM 858 C CA . PRO A 1 122 ? 17.242 34.278 44.448 1.00 56.22 122 PRO A CA 1
ATOM 859 C C . PRO A 1 122 ? 16.148 33.852 43.466 1.00 56.22 122 PRO A C 1
ATOM 861 O O . PRO A 1 122 ? 15.012 33.590 43.856 1.00 56.22 122 PRO A O 1
ATOM 864 N N . THR A 1 123 ? 16.509 33.800 42.184 1.00 55.66 123 THR A N 1
ATOM 865 C CA . THR A 1 123 ? 15.695 33.255 41.101 1.00 55.66 123 THR A CA 1
ATOM 866 C C . THR A 1 123 ? 15.318 31.820 41.442 1.00 55.66 123 THR A C 1
ATOM 868 O O . THR A 1 123 ? 16.140 30.905 41.361 1.00 55.66 123 THR A O 1
ATOM 871 N N . GLU A 1 124 ? 14.063 31.634 41.834 1.00 64.25 124 GLU A N 1
ATOM 872 C CA . GLU A 1 124 ? 13.398 30.342 41.856 1.00 64.25 124 GLU A CA 1
ATOM 873 C C . GLU A 1 124 ? 13.597 29.689 40.474 1.00 64.25 124 GLU A C 1
ATOM 875 O O . GLU A 1 124 ? 13.349 30.341 39.451 1.00 64.25 124 GLU A O 1
ATOM 880 N N . PRO A 1 125 ? 14.134 28.458 40.392 1.00 62.53 125 PRO A N 1
ATOM 881 C CA . PRO A 1 125 ? 14.411 27.832 39.111 1.00 62.53 125 PRO A CA 1
ATOM 882 C C . PRO A 1 125 ? 13.096 27.686 38.350 1.00 62.53 125 PRO A C 1
ATOM 884 O O . PRO A 1 125 ? 12.186 26.986 38.794 1.00 62.53 125 PRO A O 1
ATOM 887 N N . ALA A 1 126 ? 13.009 28.366 37.204 1.00 61.09 126 ALA A N 1
ATOM 888 C CA . ALA A 1 126 ? 11.886 28.251 36.289 1.00 61.09 126 ALA A CA 1
ATOM 889 C C . ALA A 1 126 ? 11.565 26.760 36.078 1.00 61.09 126 ALA A C 1
ATOM 891 O O . ALA A 1 126 ? 12.490 25.982 35.807 1.00 61.09 126 ALA A O 1
ATOM 892 N N . PRO A 1 127 ? 10.294 26.336 36.223 1.00 60.50 127 PRO A N 1
ATOM 893 C CA . PRO A 1 127 ? 9.929 24.943 36.040 1.00 60.50 127 PRO A CA 1
ATOM 894 C C . PRO A 1 127 ? 10.380 24.523 34.646 1.00 60.50 127 PRO A C 1
ATOM 896 O O . PRO A 1 127 ? 10.027 25.158 33.649 1.00 60.50 127 PRO A O 1
ATOM 899 N N . ALA A 1 128 ? 11.212 23.481 34.597 1.00 64.25 128 ALA A N 1
ATOM 900 C CA . ALA A 1 128 ? 11.700 22.922 33.349 1.00 64.25 128 ALA A CA 1
ATOM 901 C C . ALA A 1 128 ? 10.514 22.727 32.386 1.00 64.25 128 ALA A C 1
ATOM 903 O O . ALA A 1 128 ? 9.457 22.254 32.827 1.00 64.25 128 ALA A O 1
ATOM 904 N N . PRO A 1 129 ? 10.648 23.095 31.096 1.00 60.91 129 PRO A N 1
ATOM 905 C CA . PRO A 1 129 ? 9.587 22.877 30.127 1.00 60.91 129 PRO A CA 1
ATOM 906 C C . PRO A 1 129 ? 9.201 21.402 30.187 1.00 60.91 129 PRO A C 1
ATOM 908 O O . PRO A 1 129 ? 10.061 20.524 30.082 1.00 60.91 129 PRO A O 1
ATOM 911 N N . ALA A 1 130 ? 7.915 21.141 30.431 1.00 58.28 130 ALA A N 1
ATOM 912 C CA . ALA A 1 130 ? 7.408 19.782 30.508 1.00 58.28 130 ALA A CA 1
ATOM 913 C C . ALA A 1 130 ? 7.891 19.003 29.271 1.00 58.28 130 ALA A C 1
ATOM 915 O O . ALA A 1 130 ? 7.821 19.539 28.158 1.00 58.28 130 ALA A O 1
ATOM 916 N N . PRO A 1 131 ? 8.398 17.767 29.432 1.00 60.31 131 PRO A N 1
ATOM 917 C CA . PRO A 1 131 ? 8.858 16.990 28.295 1.00 60.31 131 PRO A CA 1
ATOM 918 C C . PRO A 1 131 ? 7.716 16.868 27.284 1.00 60.31 131 PRO A C 1
ATOM 920 O O . PRO A 1 131 ? 6.587 16.518 27.645 1.00 60.31 131 PRO A O 1
ATOM 923 N N . LEU A 1 132 ? 8.019 17.149 26.011 1.00 56.12 132 LEU A N 1
ATOM 924 C CA . LEU A 1 132 ? 7.074 17.096 24.886 1.00 56.12 132 LEU A CA 1
ATOM 925 C C . LEU A 1 132 ? 6.314 15.760 24.802 1.00 56.12 132 LEU A C 1
ATOM 927 O O . LEU A 1 132 ? 5.241 15.700 24.212 1.00 56.12 132 LEU A O 1
ATOM 931 N N . SER A 1 133 ? 6.818 14.709 25.451 1.00 53.97 133 SER A N 1
ATOM 932 C CA . SER A 1 133 ? 6.173 13.407 25.630 1.00 53.97 133 SER A CA 1
ATOM 933 C C . SER A 1 133 ? 4.742 13.496 26.172 1.00 53.97 133 SER A C 1
ATOM 935 O O . SER A 1 133 ? 3.905 12.670 25.820 1.00 53.97 133 SER A O 1
ATOM 937 N N . ARG A 1 134 ? 4.418 14.507 26.991 1.00 49.56 134 ARG A N 1
ATOM 938 C CA . ARG A 1 134 ? 3.070 14.652 27.567 1.00 49.56 134 ARG A CA 1
ATOM 939 C C . ARG A 1 134 ? 2.014 15.116 26.557 1.00 49.56 134 ARG A C 1
ATOM 941 O O . ARG A 1 134 ? 0.836 14.877 26.783 1.00 49.56 134 ARG A O 1
ATOM 948 N N . LEU A 1 135 ? 2.424 15.743 25.451 1.00 48.19 135 LEU A N 1
ATOM 949 C CA . LEU A 1 135 ? 1.520 16.207 24.388 1.00 48.19 135 LEU A CA 1
ATOM 950 C C . LEU A 1 135 ? 1.151 15.099 23.385 1.00 48.19 135 LEU A C 1
ATOM 952 O O . LEU A 1 135 ? 0.198 15.267 22.632 1.00 48.19 135 LEU A O 1
ATOM 956 N N . TYR A 1 136 ? 1.863 13.966 23.399 1.00 54.91 136 TYR A N 1
ATOM 957 C CA . TYR A 1 136 ? 1.613 12.817 22.514 1.00 54.91 136 TYR A CA 1
ATOM 958 C C . TYR A 1 136 ? 1.030 11.594 23.232 1.00 54.91 136 TYR A C 1
ATOM 960 O O . TYR A 1 136 ? 0.784 10.571 22.596 1.00 54.91 136 TYR A O 1
ATOM 968 N N . ALA A 1 137 ? 0.774 11.689 24.538 1.00 48.19 137 ALA A N 1
ATOM 969 C CA . ALA A 1 137 ? 0.051 10.660 25.271 1.00 48.19 137 ALA A CA 1
ATOM 970 C C . ALA A 1 137 ? -1.443 10.732 24.908 1.00 48.19 137 ALA A C 1
ATOM 972 O O . ALA A 1 137 ? -2.251 11.306 25.639 1.00 48.19 137 ALA A O 1
ATOM 973 N N . MET A 1 138 ? -1.820 10.182 23.747 1.00 51.66 138 MET A N 1
ATOM 974 C CA . MET A 1 138 ? -3.217 9.812 23.517 1.00 51.66 138 MET A CA 1
ATOM 975 C C . MET A 1 138 ? -3.630 8.792 24.590 1.00 51.66 138 MET A C 1
ATOM 977 O O . MET A 1 138 ? -2.800 7.970 24.984 1.00 51.66 138 MET A O 1
ATOM 981 N N . PRO A 1 139 ? -4.887 8.839 25.072 1.00 53.94 139 PRO A N 1
ATOM 982 C CA . PRO A 1 139 ? -5.379 7.889 26.063 1.00 53.94 139 PRO A CA 1
ATOM 983 C C . PRO A 1 139 ? -5.119 6.471 25.565 1.00 53.94 139 PRO A C 1
ATOM 985 O O . PRO A 1 139 ? -5.364 6.194 24.387 1.00 53.94 139 PRO A O 1
ATOM 988 N N . GLU A 1 140 ? -4.613 5.607 26.449 1.00 54.06 140 GLU A N 1
ATOM 989 C CA . GLU A 1 140 ? -4.425 4.182 26.186 1.00 54.06 140 GLU A CA 1
ATOM 990 C C . GLU A 1 140 ? -5.765 3.580 25.764 1.00 54.06 140 GLU A C 1
ATOM 992 O O . GLU A 1 140 ? -6.610 3.197 26.575 1.00 54.06 140 GLU A O 1
ATOM 997 N N . ARG A 1 141 ? -6.010 3.583 24.453 1.00 52.81 141 ARG A N 1
ATOM 998 C CA . ARG A 1 141 ? -7.186 2.960 23.876 1.00 52.81 141 ARG A CA 1
ATOM 999 C C . ARG A 1 141 ? -6.968 1.471 24.022 1.00 52.81 141 ARG A C 1
ATOM 1001 O O . ARG A 1 141 ? -5.973 0.939 23.539 1.00 52.81 141 ARG A O 1
ATOM 1008 N N . SER A 1 142 ? -7.908 0.829 24.703 1.00 49.88 142 SER A N 1
ATOM 1009 C CA . SER A 1 142 ? -8.001 -0.612 24.905 1.00 49.88 142 SER A CA 1
ATOM 1010 C C . SER A 1 142 ? -8.206 -1.276 23.541 1.00 49.88 142 SER A C 1
ATOM 1012 O O . SER A 1 142 ? -9.316 -1.613 23.137 1.00 49.88 142 SER A O 1
ATOM 1014 N N . ALA A 1 143 ? -7.131 -1.364 22.765 1.00 57.19 143 ALA A N 1
ATOM 1015 C CA . ALA A 1 143 ? -7.107 -2.046 21.495 1.00 57.19 143 ALA A CA 1
ATOM 1016 C C . ALA A 1 143 ? -7.065 -3.532 21.819 1.00 57.19 143 ALA A C 1
ATOM 1018 O O . ALA A 1 143 ? -6.070 -4.049 22.324 1.00 57.19 143 ALA A O 1
ATOM 1019 N N . GLN A 1 144 ? -8.174 -4.219 21.563 1.00 64.12 144 GLN A N 1
ATOM 1020 C CA . GLN A 1 144 ? -8.143 -5.663 21.428 1.00 64.12 144 GLN A CA 1
ATOM 1021 C C . GLN A 1 144 ? -7.013 -5.990 20.445 1.00 64.12 144 GLN A C 1
ATOM 1023 O O . GLN A 1 144 ? -6.997 -5.448 19.336 1.00 64.12 144 GLN A O 1
ATOM 1028 N N . ALA A 1 145 ? -6.026 -6.768 20.900 1.00 68.50 145 ALA A N 1
ATOM 1029 C CA . ALA A 1 145 ? -4.820 -7.017 20.124 1.00 68.50 145 ALA A CA 1
ATOM 1030 C C . ALA A 1 145 ? -5.219 -7.563 18.743 1.00 68.50 145 ALA A C 1
ATOM 1032 O O . ALA A 1 145 ? -6.047 -8.480 18.674 1.00 68.50 145 ALA A O 1
ATOM 1033 N N . PRO A 1 146 ? -4.711 -6.975 17.647 1.00 78.00 146 PRO A N 1
ATOM 1034 C CA . PRO A 1 146 ? -5.084 -7.415 16.315 1.00 78.00 146 PRO A CA 1
ATOM 1035 C C . PRO A 1 146 ? -4.667 -8.872 16.113 1.00 78.00 146 PRO A C 1
ATOM 1037 O O . PRO A 1 146 ? -3.618 -9.309 16.586 1.00 78.00 146 PRO A O 1
ATOM 1040 N N . THR A 1 147 ? -5.487 -9.623 15.379 1.00 86.06 147 THR A N 1
ATOM 1041 C CA . THR A 1 147 ? -5.134 -10.981 14.960 1.00 86.06 147 THR A CA 1
ATOM 1042 C C . THR A 1 147 ? -3.772 -10.951 14.250 1.00 86.06 147 THR A C 1
ATOM 1044 O O . THR A 1 147 ? -3.605 -10.148 13.333 1.00 86.06 147 THR A O 1
ATOM 1047 N N . PRO A 1 148 ? -2.789 -11.788 14.615 1.00 88.50 148 PRO A N 1
ATOM 1048 C CA . PRO A 1 148 ? -1.452 -11.690 14.041 1.00 88.50 148 PRO A CA 1
ATOM 1049 C C . PRO A 1 148 ? -1.410 -12.058 12.549 1.00 88.50 148 PRO A C 1
ATOM 1051 O O . PRO A 1 148 ? -2.242 -12.799 12.008 1.00 88.50 148 PRO A O 1
ATOM 1054 N N . GLY A 1 149 ? -0.391 -11.535 11.878 1.00 89.31 149 GLY A N 1
ATOM 1055 C CA . GLY A 1 149 ? -0.000 -11.832 10.512 1.00 89.31 149 GLY A CA 1
ATOM 1056 C C . GLY A 1 149 ? -1.017 -11.376 9.470 1.00 89.31 149 GLY A C 1
ATOM 1057 O O . GLY A 1 149 ? -1.730 -10.379 9.609 1.00 89.31 149 GLY A O 1
ATOM 1058 N N . LYS A 1 150 ? -1.099 -12.141 8.376 1.00 91.44 150 LYS A N 1
ATOM 1059 C CA . LYS A 1 150 ? -2.004 -11.840 7.255 1.00 91.44 150 LYS A CA 1
ATOM 1060 C C . LYS A 1 150 ? -3.480 -11.846 7.654 1.00 91.44 150 LYS A C 1
ATOM 1062 O O . LYS A 1 150 ? -4.265 -11.131 7.038 1.00 91.44 150 LYS A O 1
ATOM 1067 N N . ALA A 1 151 ? -3.862 -12.629 8.662 1.00 91.06 151 ALA A N 1
ATOM 1068 C CA . ALA A 1 151 ? -5.244 -12.687 9.124 1.00 91.06 151 ALA A CA 1
ATOM 1069 C C . ALA A 1 151 ? -5.708 -11.331 9.688 1.00 91.06 151 ALA A C 1
ATOM 1071 O O . ALA A 1 151 ? -6.794 -10.874 9.331 1.00 91.06 151 ALA A O 1
ATOM 1072 N N . GLY A 1 152 ? -4.854 -10.638 10.452 1.00 92.12 152 GLY A N 1
ATOM 1073 C CA . GLY A 1 152 ? -5.134 -9.281 10.936 1.00 92.12 152 GLY A CA 1
ATOM 1074 C C . GLY A 1 152 ? -5.310 -8.261 9.823 1.00 92.12 152 GLY A C 1
ATOM 1075 O O . GLY A 1 152 ? -6.206 -7.422 9.882 1.00 92.12 152 GLY A O 1
ATOM 1076 N N . LEU A 1 153 ? -4.514 -8.370 8.756 1.00 93.75 153 LEU A N 1
ATOM 1077 C CA . LEU A 1 153 ? -4.670 -7.511 7.580 1.00 93.75 153 LEU A CA 1
ATOM 1078 C C . LEU A 1 153 ? -6.023 -7.723 6.895 1.00 93.75 153 LEU A C 1
ATOM 1080 O O . LEU A 1 153 ? -6.683 -6.756 6.518 1.00 93.75 153 LEU A O 1
ATOM 1084 N N . VAL A 1 154 ? -6.454 -8.979 6.745 1.00 94.56 154 VAL A N 1
ATOM 1085 C CA . VAL A 1 154 ? -7.759 -9.307 6.154 1.00 94.56 154 VAL A CA 1
ATOM 1086 C C . VAL A 1 154 ? -8.895 -8.756 7.009 1.00 94.56 154 VAL A C 1
ATOM 1088 O O . VAL A 1 154 ? -9.848 -8.193 6.473 1.00 94.56 154 VAL A O 1
ATOM 1091 N N . GLU A 1 155 ? -8.797 -8.874 8.330 1.00 93.44 155 GLU A N 1
ATOM 1092 C CA . GLU A 1 155 ? -9.786 -8.308 9.241 1.00 93.44 155 GLU A CA 1
ATOM 1093 C C . GLU A 1 155 ? -9.853 -6.777 9.119 1.00 93.44 155 GLU A C 1
ATOM 1095 O O . GLU A 1 155 ? -10.936 -6.223 8.927 1.00 93.44 155 GLU A O 1
ATOM 1100 N N . ALA A 1 156 ? -8.705 -6.097 9.100 1.00 93.56 156 ALA A N 1
ATOM 1101 C CA . ALA A 1 156 ? -8.627 -4.645 8.948 1.00 93.56 156 ALA A CA 1
ATOM 1102 C C . ALA A 1 156 ? -9.163 -4.146 7.590 1.00 93.56 156 ALA A C 1
ATOM 1104 O O . ALA A 1 156 ? -9.790 -3.085 7.517 1.00 93.56 156 ALA A O 1
ATOM 1105 N N . LEU A 1 157 ? -8.997 -4.926 6.513 1.00 95.19 157 LEU A N 1
ATOM 1106 C CA . LEU A 1 157 ? -9.656 -4.661 5.228 1.00 95.19 157 LEU A CA 1
ATOM 1107 C C . LEU A 1 157 ? -11.182 -4.759 5.348 1.00 95.19 157 LEU A C 1
ATOM 1109 O O . LEU A 1 157 ? -11.894 -3.907 4.820 1.00 95.19 157 LEU A O 1
ATOM 1113 N N . ARG A 1 158 ? -11.700 -5.775 6.053 1.00 94.50 158 ARG A N 1
ATOM 1114 C CA . ARG A 1 158 ? -13.151 -5.958 6.254 1.00 94.50 158 ARG A CA 1
ATOM 1115 C C . ARG A 1 158 ? -13.754 -4.858 7.121 1.00 94.50 158 ARG A C 1
ATOM 1117 O O . ARG A 1 158 ? -14.872 -4.430 6.848 1.00 94.50 158 ARG A O 1
ATOM 1124 N N . ARG A 1 159 ? -13.015 -4.376 8.125 1.00 93.75 159 ARG A N 1
ATOM 1125 C CA . ARG A 1 159 ? -13.409 -3.240 8.977 1.00 93.75 159 ARG A CA 1
ATOM 1126 C C . ARG A 1 159 ? -13.269 -1.883 8.268 1.00 93.75 159 ARG A C 1
ATOM 1128 O O . ARG A 1 159 ? -13.762 -0.874 8.765 1.00 93.75 159 ARG A O 1
ATOM 1135 N N . GLY A 1 160 ? -12.641 -1.848 7.088 1.00 94.56 160 GLY A N 1
ATOM 1136 C CA . GLY A 1 160 ? -12.430 -0.630 6.301 1.00 94.56 160 GLY A CA 1
ATOM 1137 C C . GLY A 1 160 ? -11.363 0.308 6.875 1.00 94.56 160 GLY A C 1
ATOM 1138 O O . GLY A 1 160 ? -11.290 1.470 6.470 1.00 94.56 160 GLY A O 1
ATOM 1139 N N . GLU A 1 161 ? -10.548 -0.184 7.808 1.00 95.19 161 GLU A N 1
ATOM 1140 C CA . GLU A 1 161 ? -9.387 0.519 8.371 1.00 95.19 161 GLU A CA 1
ATOM 1141 C C . GLU A 1 161 ? -8.265 0.615 7.335 1.00 95.19 161 GLU A C 1
ATOM 1143 O O . GLU A 1 161 ? -7.587 1.640 7.216 1.00 95.19 161 GLU A O 1
ATOM 1148 N N . LEU A 1 162 ? -8.135 -0.444 6.532 1.00 96.38 162 LEU A N 1
ATOM 1149 C CA . LEU A 1 162 ? -7.219 -0.538 5.409 1.00 96.38 162 LEU A CA 1
ATOM 1150 C C . LEU A 1 162 ? -7.973 -0.626 4.082 1.00 96.38 162 LEU A C 1
ATOM 1152 O O . LEU A 1 162 ? -9.107 -1.098 3.996 1.00 96.38 162 LEU A O 1
ATOM 1156 N N . ARG A 1 163 ? -7.282 -0.256 3.007 1.00 96.88 163 ARG A N 1
ATOM 1157 C CA . ARG A 1 163 ? -7.606 -0.689 1.642 1.00 96.88 163 ARG A CA 1
ATOM 1158 C C . ARG A 1 163 ? -6.348 -1.142 0.916 1.00 96.88 163 ARG A C 1
ATOM 1160 O O . ARG A 1 163 ? -5.247 -0.744 1.284 1.00 96.88 163 ARG A O 1
ATOM 1167 N N . LEU A 1 164 ? -6.506 -1.911 -0.157 1.00 96.50 164 LEU A N 1
ATOM 1168 C CA . LEU A 1 164 ? -5.385 -2.232 -1.039 1.00 96.50 164 LEU A CA 1
ATOM 1169 C C . LEU A 1 164 ? -4.836 -0.958 -1.696 1.00 96.50 164 LEU A C 1
ATOM 1171 O O . LEU A 1 164 ? -5.597 -0.083 -2.134 1.00 96.50 164 LEU A O 1
ATOM 1175 N N . ALA A 1 165 ? -3.509 -0.854 -1.746 1.00 95.88 165 ALA A N 1
ATOM 1176 C CA . ALA A 1 165 ? -2.835 0.223 -2.449 1.00 95.88 165 ALA A CA 1
ATOM 1177 C C . ALA A 1 165 ? -2.880 -0.013 -3.959 1.00 95.88 165 ALA A C 1
ATOM 1179 O O . ALA A 1 165 ? -2.659 -1.119 -4.450 1.00 95.88 165 ALA A O 1
ATOM 1180 N N . THR A 1 166 ? -3.143 1.056 -4.700 1.00 94.56 166 THR A N 1
ATOM 1181 C CA . THR A 1 166 ? -3.096 1.072 -6.162 1.00 94.56 166 THR A CA 1
ATOM 1182 C C . THR A 1 166 ? -1.791 1.714 -6.641 1.00 94.56 166 THR A C 1
ATOM 1184 O O . THR A 1 166 ? -1.185 2.498 -5.902 1.00 94.56 166 THR A O 1
ATOM 1187 N N . PRO A 1 167 ? -1.373 1.496 -7.902 1.00 91.62 167 PRO A N 1
ATOM 1188 C CA . PRO A 1 167 ? -0.222 2.203 -8.473 1.00 91.62 167 PRO A CA 1
ATOM 1189 C C . PRO A 1 167 ? -0.339 3.736 -8.379 1.00 91.62 167 PRO A C 1
ATOM 1191 O O . PRO A 1 167 ? 0.656 4.440 -8.194 1.00 91.62 167 PRO A O 1
ATOM 1194 N N . ALA A 1 168 ? -1.563 4.268 -8.450 1.00 93.00 168 ALA A N 1
ATOM 1195 C CA . ALA A 1 168 ? -1.823 5.696 -8.297 1.00 93.00 168 ALA A CA 1
ATOM 1196 C C . ALA A 1 168 ? -1.493 6.208 -6.884 1.00 93.00 168 ALA A C 1
ATOM 1198 O O . ALA A 1 168 ? -1.030 7.338 -6.737 1.00 93.00 168 ALA A O 1
ATOM 1199 N N . ASP A 1 169 ? -1.684 5.391 -5.848 1.00 94.31 169 ASP A N 1
ATOM 1200 C CA . ASP A 1 169 ? -1.362 5.759 -4.465 1.00 94.31 169 ASP A CA 1
ATOM 1201 C C . ASP A 1 169 ? 0.145 5.873 -4.255 1.00 94.31 169 ASP A C 1
ATOM 1203 O O . ASP A 1 169 ? 0.614 6.881 -3.729 1.00 94.31 169 ASP A O 1
ATOM 1207 N N . PHE A 1 170 ? 0.914 4.911 -4.766 1.00 92.25 170 PHE A N 1
ATOM 1208 C CA . PHE A 1 170 ? 2.375 4.980 -4.742 1.00 92.25 170 PHE A CA 1
ATOM 1209 C C . PHE A 1 170 ? 2.902 6.200 -5.499 1.00 92.25 170 PHE A C 1
ATOM 1211 O O . PHE A 1 170 ? 3.802 6.890 -5.024 1.00 92.25 170 PHE A O 1
ATOM 1218 N N . ASN A 1 171 ? 2.324 6.520 -6.658 1.00 91.88 171 ASN A N 1
ATOM 1219 C CA . ASN A 1 171 ? 2.710 7.710 -7.415 1.00 91.88 171 ASN A CA 1
ATOM 1220 C C . ASN A 1 171 ? 2.381 9.010 -6.672 1.00 91.88 171 ASN A C 1
ATOM 1222 O O . ASN A 1 171 ? 3.208 9.926 -6.656 1.00 91.88 171 ASN A O 1
ATOM 1226 N N . ARG A 1 172 ? 1.215 9.084 -6.017 1.00 92.56 172 ARG A N 1
ATOM 1227 C CA . ARG A 1 172 ? 0.840 10.219 -5.161 1.00 92.56 172 ARG A CA 1
ATOM 1228 C C . ARG A 1 172 ? 1.802 10.374 -3.990 1.00 92.56 172 ARG A C 1
ATOM 1230 O O . ARG A 1 172 ? 2.302 11.475 -3.768 1.00 92.56 172 ARG A O 1
ATOM 1237 N N . TRP A 1 173 ? 2.126 9.278 -3.312 1.00 91.94 173 TRP A N 1
ATOM 1238 C CA . TRP A 1 173 ? 3.099 9.276 -2.225 1.00 91.94 173 TRP A CA 1
ATOM 1239 C C . TRP A 1 173 ? 4.486 9.725 -2.703 1.00 91.94 173 TRP A C 1
ATOM 1241 O O . TRP A 1 173 ? 5.060 10.641 -2.121 1.00 91.94 173 TRP A O 1
ATOM 1251 N N . LYS A 1 174 ? 4.995 9.187 -3.823 1.00 91.25 174 LYS A N 1
ATOM 1252 C CA . LYS A 1 174 ? 6.281 9.608 -4.415 1.00 91.25 174 LYS A CA 1
ATOM 1253 C C . LYS A 1 174 ? 6.289 11.098 -4.745 1.00 91.25 174 LYS A C 1
ATOM 1255 O O . LYS A 1 174 ? 7.285 11.783 -4.517 1.00 91.25 174 LYS A O 1
ATOM 1260 N N . ALA A 1 175 ? 5.192 11.612 -5.298 1.00 91.19 175 ALA A N 1
ATOM 1261 C CA . ALA A 1 175 ? 5.061 13.030 -5.598 1.00 91.19 175 ALA A CA 1
ATOM 1262 C C . ALA A 1 175 ? 5.087 13.886 -4.324 1.00 91.19 175 ALA A C 1
ATOM 1264 O O . ALA A 1 175 ? 5.805 14.882 -4.303 1.00 91.19 175 ALA A O 1
ATOM 1265 N N . ALA A 1 176 ? 4.362 13.493 -3.274 1.00 89.00 176 ALA A N 1
ATOM 1266 C CA . ALA A 1 176 ? 4.365 14.187 -1.987 1.00 89.00 176 ALA A CA 1
ATOM 1267 C C . ALA A 1 176 ? 5.748 14.146 -1.317 1.00 89.00 176 ALA A C 1
ATOM 1269 O O . ALA A 1 176 ? 6.265 15.181 -0.905 1.00 89.00 176 ALA A O 1
ATOM 1270 N N . HIS A 1 177 ? 6.397 12.981 -1.301 1.00 89.38 177 HIS A N 1
ATOM 1271 C CA . HIS A 1 177 ? 7.729 12.807 -0.729 1.00 89.38 177 HIS A CA 1
ATOM 1272 C C . HIS A 1 177 ? 8.774 13.704 -1.414 1.00 89.38 177 HIS A C 1
ATOM 1274 O O . HIS A 1 177 ? 9.558 14.359 -0.731 1.00 89.38 177 HIS A O 1
ATOM 1280 N N . ARG A 1 178 ? 8.722 13.825 -2.751 1.00 91.56 178 ARG A N 1
ATOM 1281 C CA . ARG A 1 178 ? 9.582 14.747 -3.519 1.00 91.56 178 ARG A CA 1
ATOM 1282 C C . ARG A 1 178 ? 9.345 16.218 -3.211 1.00 91.56 178 ARG A C 1
ATOM 1284 O O . ARG A 1 178 ? 10.309 16.975 -3.162 1.00 91.56 178 ARG A O 1
ATOM 1291 N N . ARG A 1 179 ? 8.091 16.628 -3.000 1.00 90.31 179 ARG A N 1
ATOM 1292 C CA . ARG A 1 179 ? 7.773 18.015 -2.612 1.00 90.31 179 ARG A CA 1
ATOM 1293 C C . ARG A 1 179 ? 8.375 18.372 -1.256 1.00 90.31 179 ARG A C 1
ATOM 1295 O O . ARG A 1 179 ? 8.823 19.495 -1.082 1.00 90.31 179 ARG A O 1
ATOM 1302 N N . ASN A 1 180 ? 8.466 17.402 -0.350 1.00 88.44 180 ASN A N 1
ATOM 1303 C CA . ASN A 1 180 ? 9.071 17.571 0.971 1.00 88.44 180 ASN A CA 1
ATOM 1304 C C . ASN A 1 180 ? 10.608 17.413 0.956 1.00 88.44 180 ASN A C 1
ATOM 1306 O O . ASN A 1 180 ? 11.213 17.192 1.999 1.00 88.44 180 ASN A O 1
ATOM 1310 N N . GLY A 1 181 ? 11.247 17.474 -0.221 1.00 86.31 181 GLY A N 1
ATOM 1311 C CA . GLY A 1 181 ? 12.702 17.358 -0.380 1.00 86.31 181 GLY A CA 1
ATOM 1312 C C . GLY A 1 181 ? 13.244 15.924 -0.355 1.00 86.31 181 GLY A C 1
ATOM 1313 O O . GLY A 1 181 ? 14.438 15.714 -0.570 1.00 86.31 181 GLY A O 1
ATOM 1314 N N . GLY A 1 182 ? 12.386 14.924 -0.148 1.00 87.12 182 GLY A N 1
ATOM 1315 C CA . GLY A 1 182 ? 12.765 13.517 -0.157 1.00 87.12 182 GLY A CA 1
ATOM 1316 C C . GLY A 1 182 ? 13.008 12.986 -1.569 1.00 87.12 182 GLY A C 1
ATOM 1317 O O . GLY A 1 182 ? 12.313 13.331 -2.524 1.00 87.12 182 GLY A O 1
ATOM 1318 N N . ARG A 1 183 ? 13.982 12.093 -1.733 1.00 85.12 183 ARG A N 1
ATOM 1319 C CA . ARG A 1 183 ? 14.163 11.340 -2.981 1.00 85.12 183 ARG A CA 1
ATOM 1320 C C . ARG A 1 183 ? 13.924 9.866 -2.681 1.00 85.12 183 ARG A C 1
ATOM 1322 O O . ARG A 1 183 ? 14.697 9.301 -1.910 1.00 85.12 183 ARG A O 1
ATOM 1329 N N . PRO A 1 184 ? 12.887 9.232 -3.266 1.00 80.38 184 PRO A N 1
ATOM 1330 C CA . PRO A 1 184 ? 12.716 7.798 -3.091 1.00 80.38 184 PRO A CA 1
ATOM 1331 C C . PRO A 1 184 ? 13.978 7.093 -3.602 1.00 80.38 184 PRO A C 1
ATOM 1333 O O . PRO A 1 184 ? 14.529 7.466 -4.641 1.00 80.38 184 PRO A O 1
ATOM 1336 N N . GLY A 1 185 ? 14.471 6.113 -2.843 1.00 82.00 185 GLY A N 1
ATOM 1337 C CA . GLY A 1 185 ? 15.680 5.376 -3.212 1.00 82.00 185 GLY A CA 1
ATOM 1338 C C . GLY A 1 185 ? 15.531 4.692 -4.575 1.00 82.00 185 GLY A C 1
ATOM 1339 O O . GLY A 1 185 ? 14.423 4.331 -4.969 1.00 82.00 185 GLY A O 1
ATOM 1340 N N . ARG A 1 186 ? 16.648 4.470 -5.285 1.00 78.88 186 ARG A N 1
ATOM 1341 C CA . ARG A 1 186 ? 16.642 3.851 -6.629 1.00 78.88 186 ARG A CA 1
ATOM 1342 C C . ARG A 1 186 ? 15.920 2.497 -6.681 1.00 78.88 186 ARG A C 1
ATOM 1344 O O . ARG A 1 186 ? 15.298 2.192 -7.686 1.00 78.88 186 ARG A O 1
ATOM 1351 N N . SER A 1 187 ? 15.950 1.736 -5.589 1.00 83.50 187 SER A N 1
ATOM 1352 C CA . SER A 1 187 ? 15.284 0.435 -5.447 1.00 83.50 187 SER A CA 1
ATOM 1353 C C . SER A 1 187 ? 13.866 0.512 -4.866 1.00 83.50 187 SER A C 1
ATOM 1355 O O . SER A 1 187 ? 13.306 -0.508 -4.476 1.00 83.50 187 SER A O 1
ATOM 1357 N N . PHE A 1 188 ? 13.277 1.701 -4.705 1.00 85.81 188 PHE A N 1
ATOM 1358 C CA . PHE A 1 188 ? 11.930 1.824 -4.137 1.00 85.81 188 PHE A CA 1
ATOM 1359 C C . PHE A 1 188 ? 10.878 1.180 -5.043 1.00 85.81 188 PHE A C 1
ATOM 1361 O O . PHE A 1 188 ? 10.072 0.382 -4.573 1.00 85.81 188 PHE A O 1
ATOM 1368 N N . ASP A 1 189 ? 10.915 1.490 -6.339 1.00 85.44 189 ASP A N 1
ATOM 1369 C CA . ASP A 1 189 ? 9.955 0.952 -7.308 1.00 85.44 189 ASP A CA 1
ATOM 1370 C C . ASP A 1 189 ? 10.105 -0.570 -7.459 1.00 85.44 189 ASP A C 1
ATOM 1372 O O . ASP A 1 189 ? 9.115 -1.285 -7.547 1.00 85.44 189 ASP A O 1
ATOM 1376 N N . GLU A 1 190 ? 11.338 -1.074 -7.388 1.00 86.31 190 GLU A N 1
ATOM 1377 C CA . GLU A 1 190 ? 11.617 -2.510 -7.385 1.00 86.31 190 GLU A CA 1
ATOM 1378 C C . GLU A 1 190 ? 11.111 -3.193 -6.106 1.00 86.31 190 GLU A C 1
ATOM 1380 O O . GLU A 1 190 ? 10.449 -4.216 -6.166 1.00 86.31 190 GLU A O 1
ATOM 1385 N N . ARG A 1 191 ? 11.343 -2.623 -4.919 1.00 82.69 191 ARG A N 1
ATOM 1386 C CA . ARG A 1 191 ? 10.847 -3.230 -3.671 1.00 82.69 191 ARG A CA 1
ATOM 1387 C C . ARG A 1 191 ? 9.324 -3.203 -3.571 1.00 82.69 191 ARG A C 1
ATOM 1389 O O . ARG A 1 191 ? 8.726 -4.148 -3.068 1.00 82.69 191 ARG A O 1
ATOM 1396 N N . THR A 1 192 ? 8.697 -2.130 -4.043 1.00 85.12 192 THR A N 1
ATOM 1397 C CA . THR A 1 192 ? 7.234 -1.977 -4.006 1.00 85.12 192 THR A CA 1
ATOM 1398 C C . THR A 1 192 ? 6.511 -2.785 -5.079 1.00 85.12 192 THR A C 1
ATOM 1400 O O . THR A 1 192 ? 5.311 -2.996 -4.941 1.00 85.12 192 THR A O 1
ATOM 1403 N N . SER A 1 193 ? 7.204 -3.281 -6.111 1.00 84.44 193 SER A N 1
ATOM 1404 C CA . SER A 1 193 ? 6.592 -4.170 -7.104 1.00 84.44 193 SER A CA 1
ATOM 1405 C C . SER A 1 193 ? 6.436 -5.611 -6.605 1.00 84.44 193 SER A C 1
ATOM 1407 O O . SER A 1 193 ? 5.512 -6.295 -7.038 1.00 84.44 193 SER A O 1
ATOM 1409 N N . TYR A 1 194 ? 7.296 -6.065 -5.684 1.00 85.38 194 TYR A N 1
ATOM 1410 C CA . TYR A 1 194 ? 7.243 -7.423 -5.123 1.00 85.38 194 TYR A CA 1
ATOM 1411 C C . TYR A 1 194 ? 6.427 -7.537 -3.831 1.00 85.38 194 TYR A C 1
ATOM 1413 O O . TYR A 1 194 ? 6.021 -8.638 -3.460 1.00 85.38 194 TYR A O 1
ATOM 1421 N N . LEU A 1 195 ? 6.201 -6.424 -3.131 1.00 88.06 195 LEU A N 1
ATOM 1422 C CA . LEU A 1 195 ? 5.519 -6.407 -1.839 1.00 88.06 195 LEU A CA 1
ATOM 1423 C C . LEU A 1 195 ? 4.100 -5.853 -1.957 1.00 88.06 195 LEU A C 1
ATOM 1425 O O . LEU A 1 195 ? 3.836 -4.891 -2.678 1.00 88.06 195 LEU A O 1
ATOM 1429 N N . GLN A 1 196 ? 3.179 -6.437 -1.193 1.00 92.44 196 GLN A N 1
ATOM 1430 C CA . GLN A 1 196 ? 1.800 -5.969 -1.152 1.00 92.44 196 GLN A CA 1
ATOM 1431 C C . GLN A 1 196 ? 1.713 -4.644 -0.383 1.00 92.44 196 GLN A C 1
ATOM 1433 O O . GLN A 1 196 ? 2.195 -4.531 0.744 1.00 92.44 196 GLN A O 1
ATOM 1438 N N . GLY A 1 197 ? 1.070 -3.647 -0.990 1.00 94.38 197 GLY A N 1
ATOM 1439 C CA . GLY A 1 197 ? 0.809 -2.354 -0.364 1.00 94.38 197 GLY A CA 1
ATOM 1440 C C . GLY A 1 197 ? -0.618 -2.214 0.159 1.00 94.38 197 GLY A C 1
ATOM 1441 O O . GLY A 1 197 ? -1.571 -2.661 -0.490 1.00 94.38 197 GLY A O 1
ATOM 1442 N N . TYR A 1 198 ? -0.759 -1.506 1.275 1.00 96.75 198 TYR A N 1
ATOM 1443 C CA . TYR A 1 198 ? -2.021 -1.107 1.888 1.00 96.75 198 TYR A CA 1
ATOM 1444 C C . TYR A 1 198 ? -2.034 0.393 2.163 1.00 96.75 198 TYR A C 1
ATOM 1446 O O . TYR A 1 198 ? -0.998 0.997 2.430 1.00 96.75 198 TYR A O 1
ATOM 1454 N N . VAL A 1 199 ? -3.216 0.997 2.106 1.00 97.06 199 VAL A N 1
ATOM 1455 C CA . VAL A 1 199 ? -3.441 2.389 2.497 1.00 97.06 199 VAL A CA 1
ATOM 1456 C C . VAL A 1 199 ? -4.226 2.407 3.802 1.00 97.06 199 VAL A C 1
ATOM 1458 O O . VAL A 1 199 ? -5.327 1.857 3.862 1.00 97.06 199 VAL A O 1
ATOM 1461 N N . VAL A 1 200 ? -3.654 3.043 4.820 1.00 97.00 200 VAL A N 1
ATOM 1462 C CA . VAL A 1 200 ? -4.257 3.263 6.136 1.00 97.00 200 VAL A CA 1
ATOM 1463 C C . VAL A 1 200 ? -5.211 4.444 6.042 1.00 97.00 200 VAL A C 1
ATOM 1465 O O . VAL A 1 200 ? -4.801 5.535 5.644 1.00 97.00 200 VAL A O 1
ATOM 1468 N N . ARG A 1 201 ? -6.482 4.217 6.379 1.00 95.69 201 ARG A N 1
ATOM 1469 C CA . ARG A 1 201 ? -7.560 5.214 6.249 1.00 95.69 201 ARG A CA 1
ATOM 1470 C C . ARG A 1 201 ? -8.072 5.726 7.589 1.00 95.69 201 ARG A C 1
ATOM 1472 O O . ARG A 1 201 ? -8.655 6.804 7.661 1.00 95.69 201 ARG A O 1
ATOM 1479 N N . ARG A 1 202 ? -7.939 4.910 8.630 1.00 93.62 202 ARG A N 1
ATOM 1480 C CA . ARG A 1 202 ? -8.473 5.134 9.979 1.00 93.62 202 ARG A CA 1
ATOM 1481 C C . ARG A 1 202 ? -7.475 4.615 11.008 1.00 93.62 202 ARG A C 1
ATOM 1483 O O . ARG A 1 202 ? -6.392 4.172 10.637 1.00 93.62 202 ARG A O 1
ATOM 1490 N N . ASP A 1 203 ? -7.857 4.672 12.280 1.00 92.25 203 ASP A N 1
ATOM 1491 C CA . ASP A 1 203 ? -7.117 4.018 13.356 1.00 92.25 203 ASP A CA 1
ATOM 1492 C C . ASP A 1 203 ? -6.868 2.547 12.996 1.00 92.25 203 ASP A C 1
ATOM 1494 O O . ASP A 1 203 ? -7.802 1.798 12.711 1.00 92.25 203 ASP A O 1
ATOM 1498 N N . PHE A 1 204 ? -5.596 2.164 12.973 1.00 92.44 204 PHE A N 1
ATOM 1499 C CA . PHE A 1 204 ? -5.144 0.829 12.614 1.00 92.44 204 PHE A CA 1
ATOM 1500 C C . PHE A 1 204 ? -3.983 0.440 13.528 1.00 92.44 204 PHE A C 1
ATOM 1502 O O . PHE A 1 204 ? -3.093 1.254 13.788 1.00 92.44 204 PHE A O 1
ATOM 1509 N N . VAL A 1 205 ? -3.999 -0.803 14.006 1.00 93.50 205 VAL A N 1
ATOM 1510 C CA . VAL A 1 205 ? -2.898 -1.398 14.767 1.00 93.50 205 VAL A CA 1
ATOM 1511 C C . VAL A 1 205 ? -2.236 -2.445 13.883 1.00 93.50 205 VAL A C 1
ATOM 1513 O O . VAL A 1 205 ? -2.908 -3.353 13.389 1.00 93.50 205 VAL A O 1
ATOM 1516 N N . ILE A 1 206 ? -0.933 -2.294 13.664 1.00 93.31 206 ILE A N 1
ATOM 1517 C CA . ILE A 1 206 ? -0.112 -3.214 12.886 1.00 93.31 206 ILE A CA 1
ATOM 1518 C C . ILE A 1 206 ? -0.130 -4.570 13.604 1.00 93.31 206 ILE A C 1
ATOM 1520 O O . ILE A 1 206 ? 0.234 -4.628 14.777 1.00 93.31 206 ILE A O 1
ATOM 1524 N N . PRO A 1 207 ? -0.590 -5.649 12.945 1.00 92.25 207 PRO A N 1
ATOM 1525 C CA . PRO A 1 207 ? -0.540 -6.973 13.537 1.00 92.25 207 PRO A CA 1
ATOM 1526 C C . PRO A 1 207 ? 0.895 -7.500 13.541 1.00 92.25 207 PRO A C 1
ATOM 1528 O O . PRO A 1 207 ? 1.631 -7.316 12.568 1.00 92.25 207 PRO A O 1
ATOM 1531 N N . ASP A 1 208 ? 1.253 -8.214 14.604 1.00 91.69 208 ASP A N 1
ATOM 1532 C CA . ASP A 1 208 ? 2.549 -8.884 14.721 1.00 91.69 208 ASP A CA 1
ATOM 1533 C C . ASP A 1 208 ? 2.736 -9.935 13.614 1.00 91.69 208 ASP A C 1
ATOM 1535 O O . ASP A 1 208 ? 1.768 -10.509 13.117 1.00 91.69 208 ASP A O 1
ATOM 1539 N N . GLY A 1 209 ? 3.976 -10.260 13.242 1.00 90.19 209 GLY A N 1
ATOM 1540 C CA . GLY A 1 209 ? 4.264 -11.336 12.281 1.00 90.19 209 GLY A CA 1
ATOM 1541 C C . GLY A 1 209 ? 4.104 -10.931 10.809 1.00 90.19 209 GLY A C 1
ATOM 1542 O O . GLY A 1 209 ? 3.819 -11.770 9.950 1.00 90.19 209 GLY A O 1
ATOM 1543 N N . LEU A 1 210 ? 4.295 -9.646 10.508 1.00 91.69 210 LEU A N 1
ATOM 1544 C CA . LEU A 1 210 ? 4.392 -9.082 9.158 1.00 91.69 210 LEU A CA 1
ATOM 1545 C C . LEU A 1 210 ? 5.852 -8.879 8.716 1.00 91.69 210 LEU A C 1
ATOM 1547 O O . LEU A 1 210 ? 6.169 -7.954 7.969 1.00 91.69 210 LEU A O 1
ATOM 1551 N N . ASN A 1 211 ? 6.756 -9.752 9.156 1.00 88.19 211 ASN A N 1
ATOM 1552 C CA . ASN A 1 211 ? 8.170 -9.731 8.794 1.00 88.19 211 ASN A CA 1
ATOM 1553 C C . ASN A 1 211 ? 8.526 -10.822 7.759 1.00 88.19 211 ASN A C 1
ATOM 1555 O O . ASN A 1 211 ? 7.714 -11.671 7.378 1.00 88.19 211 ASN A O 1
ATOM 1559 N N . GLY A 1 212 ? 9.742 -10.742 7.205 1.00 88.50 212 GLY A N 1
ATOM 1560 C CA . GLY A 1 212 ? 10.253 -11.700 6.217 1.00 88.50 212 GLY A CA 1
ATOM 1561 C C . GLY A 1 212 ? 9.359 -11.844 4.975 1.00 88.50 212 GLY A C 1
ATOM 1562 O O . GLY A 1 212 ? 9.078 -10.870 4.272 1.00 88.50 212 GLY A O 1
ATOM 1563 N N . ALA A 1 213 ? 8.897 -13.071 4.712 1.00 87.00 213 ALA A N 1
ATOM 1564 C CA . ALA A 1 213 ? 8.051 -13.422 3.564 1.00 87.00 213 ALA A CA 1
ATOM 1565 C C . ALA A 1 213 ? 6.625 -12.837 3.625 1.00 87.00 213 ALA A C 1
ATOM 1567 O O . ALA A 1 213 ? 5.831 -13.012 2.695 1.00 87.00 213 ALA A O 1
ATOM 1568 N N . HIS A 1 214 ? 6.257 -12.194 4.733 1.00 88.75 214 HIS A N 1
ATOM 1569 C CA . HIS A 1 214 ? 4.956 -11.552 4.926 1.00 88.75 214 HIS A CA 1
ATOM 1570 C C . HIS A 1 214 ? 5.073 -10.038 5.105 1.00 88.75 214 HIS A C 1
ATOM 1572 O O . HIS A 1 214 ? 4.121 -9.401 5.546 1.00 88.75 214 HIS A O 1
ATOM 1578 N N . SER A 1 215 ? 6.217 -9.471 4.714 1.00 90.94 215 SER A N 1
ATOM 1579 C CA . SER A 1 215 ? 6.421 -8.027 4.678 1.00 90.94 215 SER A CA 1
ATOM 1580 C C . SER A 1 215 ? 5.454 -7.329 3.722 1.00 90.94 215 SER A C 1
ATOM 1582 O O . SER A 1 215 ? 5.113 -7.826 2.645 1.00 90.94 215 SER A O 1
ATOM 1584 N N . VAL A 1 216 ? 4.979 -6.162 4.153 1.00 93.44 216 VAL A N 1
ATOM 1585 C CA . VAL A 1 216 ? 4.003 -5.336 3.435 1.00 93.44 216 VAL A CA 1
ATOM 1586 C C . VAL A 1 216 ? 4.376 -3.863 3.565 1.00 93.44 216 VAL A C 1
ATOM 1588 O O . VAL A 1 216 ? 5.110 -3.473 4.472 1.00 93.44 216 VAL A O 1
ATOM 1591 N N . PHE A 1 217 ? 3.859 -3.029 2.664 1.00 92.38 217 PHE A N 1
ATOM 1592 C CA . PHE A 1 217 ? 4.010 -1.577 2.749 1.00 92.38 217 PHE A CA 1
ATOM 1593 C C . PHE A 1 217 ? 2.717 -0.914 3.204 1.00 92.38 217 PHE A C 1
ATOM 1595 O O . PHE A 1 217 ? 1.649 -1.200 2.666 1.00 92.38 217 PHE A O 1
ATOM 1602 N N . PHE A 1 218 ? 2.831 0.042 4.123 1.00 94.69 218 PHE A N 1
ATOM 1603 C CA . PHE A 1 218 ? 1.724 0.898 4.530 1.00 94.69 218 PHE A CA 1
ATOM 1604 C C . PHE A 1 218 ? 1.933 2.318 4.006 1.00 94.69 218 PHE A C 1
ATOM 1606 O O . PHE A 1 218 ? 2.977 2.935 4.207 1.00 94.69 218 PHE A O 1
ATOM 1613 N N . LEU A 1 219 ? 0.920 2.835 3.322 1.00 94.69 219 LEU A N 1
ATOM 1614 C CA . LEU A 1 219 ? 0.808 4.225 2.908 1.00 94.69 219 LEU A CA 1
ATOM 1615 C C . LEU A 1 219 ? -0.242 4.893 3.790 1.00 94.69 219 LEU A C 1
ATOM 1617 O O . LEU A 1 219 ? -1.320 4.341 3.986 1.00 94.69 219 LEU A O 1
ATOM 1621 N N . LEU A 1 220 ? 0.039 6.085 4.297 1.00 94.56 220 LEU A N 1
ATOM 1622 C CA . LEU A 1 220 ? -0.940 6.827 5.084 1.00 94.56 220 LEU A CA 1
ATOM 1623 C C . LEU A 1 220 ? -1.798 7.687 4.154 1.00 94.56 220 LEU A C 1
ATOM 1625 O O . LEU A 1 220 ? -1.270 8.436 3.325 1.00 94.56 220 LEU A O 1
ATOM 1629 N N . GLU A 1 221 ? -3.120 7.569 4.278 1.00 92.69 221 GLU A N 1
ATOM 1630 C CA . GLU A 1 221 ? -4.052 8.503 3.650 1.00 92.69 221 GLU A CA 1
ATOM 1631 C C . GLU A 1 221 ? -3.951 9.880 4.329 1.00 92.69 221 GLU A C 1
ATOM 1633 O O . GLU A 1 221 ? -3.578 10.000 5.497 1.00 92.69 221 GLU A O 1
ATOM 1638 N N . ALA A 1 222 ? -4.246 10.949 3.589 1.00 87.69 222 ALA A N 1
ATOM 1639 C CA . ALA A 1 222 ? -4.181 12.297 4.141 1.00 87.69 222 ALA A CA 1
ATOM 1640 C C . ALA A 1 222 ? -5.183 12.446 5.298 1.00 87.69 222 ALA A C 1
ATOM 1642 O O . ALA A 1 222 ? -6.378 12.231 5.114 1.00 87.69 222 ALA A O 1
ATOM 1643 N N . GLY A 1 223 ? -4.685 12.818 6.480 1.00 87.88 223 GLY A N 1
ATOM 1644 C CA . GLY A 1 223 ? -5.496 12.942 7.695 1.00 87.88 223 GLY A CA 1
ATOM 1645 C C . GLY A 1 223 ? -5.768 11.622 8.423 1.00 87.88 223 GLY A C 1
ATOM 1646 O O . GLY A 1 223 ? -6.416 11.649 9.467 1.00 87.88 223 GLY A O 1
ATOM 1647 N N . ALA A 1 224 ? -5.269 10.487 7.922 1.00 91.44 224 ALA A N 1
ATOM 1648 C CA . ALA A 1 224 ? -5.304 9.241 8.675 1.00 91.44 224 ALA A CA 1
ATOM 1649 C C . ALA A 1 224 ? -4.298 9.292 9.844 1.00 91.44 224 ALA A C 1
ATOM 1651 O O . ALA A 1 224 ? -3.205 9.850 9.691 1.00 91.44 224 ALA A O 1
ATOM 1652 N N . PRO A 1 225 ? -4.645 8.713 11.006 1.00 90.62 225 PRO A N 1
ATOM 1653 C CA . PRO A 1 225 ? -3.730 8.610 12.136 1.00 90.62 225 PRO A CA 1
ATOM 1654 C C . PRO A 1 225 ? -2.548 7.694 11.797 1.00 90.62 225 PRO A C 1
ATOM 1656 O O . PRO A 1 225 ? -2.657 6.787 10.967 1.00 90.62 225 PRO A O 1
ATOM 1659 N N . TYR A 1 226 ? -1.408 7.930 12.451 1.00 91.44 226 TYR A N 1
ATOM 1660 C CA . TYR A 1 226 ? -0.262 7.034 12.330 1.00 91.44 226 TYR A CA 1
ATOM 1661 C C . TYR A 1 226 ? -0.609 5.680 12.968 1.00 91.44 226 TYR A C 1
ATOM 1663 O O . TYR A 1 226 ? -1.137 5.668 14.084 1.00 91.44 226 TYR A O 1
ATOM 1671 N N . PRO A 1 227 ? -0.363 4.553 12.278 1.00 91.00 227 PRO A N 1
ATOM 1672 C CA . PRO A 1 227 ? -0.713 3.248 12.813 1.00 91.00 227 PRO A CA 1
ATOM 1673 C C . PRO A 1 227 ? 0.145 2.909 14.037 1.00 91.00 227 PRO A C 1
ATOM 1675 O O . PRO A 1 227 ? 1.320 3.264 14.102 1.00 91.00 227 PRO A O 1
ATOM 1678 N N . LEU A 1 228 ? -0.455 2.230 15.010 1.00 90.00 228 LEU A N 1
ATOM 1679 C CA . LEU A 1 228 ? 0.219 1.810 16.243 1.00 90.00 228 LEU A CA 1
ATOM 1680 C C . LEU A 1 228 ? 0.721 0.368 16.121 1.00 90.00 228 LEU A C 1
ATOM 1682 O O . LEU A 1 228 ? 0.219 -0.383 15.292 1.00 90.00 228 LEU A O 1
ATOM 1686 N N . GLY A 1 229 ? 1.640 -0.041 16.993 1.00 86.38 229 GLY A N 1
ATOM 1687 C CA . GLY A 1 229 ? 2.166 -1.408 17.028 1.00 86.38 229 GLY A CA 1
ATOM 1688 C C . GLY A 1 229 ? 3.409 -1.606 16.164 1.00 86.38 229 GLY A C 1
ATOM 1689 O O . GLY A 1 229 ? 3.857 -0.697 15.467 1.00 86.38 229 GLY A O 1
ATOM 1690 N N . GLU A 1 230 ? 3.961 -2.811 16.234 1.00 83.38 230 GLU A N 1
ATOM 1691 C CA . GLU A 1 230 ? 5.177 -3.217 15.535 1.00 83.38 230 GLU A CA 1
ATOM 1692 C C . GLU A 1 230 ? 4.848 -4.378 14.593 1.00 83.38 230 GLU A C 1
ATOM 1694 O O . GLU A 1 230 ? 3.969 -5.189 14.862 1.00 83.38 230 GLU A O 1
ATOM 1699 N N . ALA A 1 231 ? 5.549 -4.477 13.464 1.00 80.12 231 ALA A N 1
ATOM 1700 C CA . ALA A 1 231 ? 5.324 -5.567 12.507 1.00 80.12 231 ALA A CA 1
ATOM 1701 C C . ALA A 1 231 ? 5.868 -6.930 12.992 1.00 80.12 231 ALA A C 1
ATOM 1703 O O . ALA A 1 231 ? 5.626 -7.950 12.338 1.00 80.12 231 ALA A O 1
ATOM 1704 N N . GLY A 1 232 ? 6.571 -6.949 14.130 1.00 62.47 232 GLY A N 1
ATOM 1705 C CA . GLY A 1 232 ? 7.220 -8.123 14.719 1.00 62.47 232 GLY A CA 1
ATOM 1706 C C . GLY A 1 232 ? 8.661 -8.345 14.284 1.00 62.47 232 GLY A C 1
ATOM 1707 O O . GLY A 1 232 ? 9.014 -8.057 13.117 1.00 62.47 232 GLY A O 1
#

Foldseek 3Di:
DDDDDDPDDDPDPPPPDPDDPVPVVVVVVVVVVVVVVVVVVVVVVVCVVDVDPDPDPPPDPPDDDPDDDDDDDDDDDDDDDDDDDDDDDDDDDDDDDDDDDDDDDDDDDDDDDDDDDDDDDDPDPDPDDDPCVVVPPDDPDPDPAADAAVVSVVVCVVVVQKDWDDPVLVVVVCVVCVVVVHHPDPCNVVVQVQATEMEGDEAAEQHEPCDDPNPHHYHYDVPHDDYHYDND

Radius of gyration: 36.98 Å; chains: 1; bounding box: 86×85×132 Å